Protein AF-A0A848P2G2-F1 (afdb_monomer_lite)

Sequence (267 aa):
MPISVRASDPEILAALDARQYQRLDAKLNGLQKDYESGRLDEISLRNAFAPFYHLTPQQIATMQDWVKSSPNSYAAHLGWGIFLRRAALDAQGGQRIAELSSEKLESRTRLLEAAKPELQRARALTAKPMLAIFHLMGVSLFQGDQVASRTLANEANKIDPKNRLVRDRYMVTLTPRWGGSYPAMRSFIAASRAEGLDTEGIRHLEAIMYDDMGHSAMEAGDRAEAYKYFRMALDLDARIGGSFREDYLMTSNAYICGQDRDAKYCR

Foldseek 3Di:
DDQDQPDAPVVLLVCLLVLVLVVNLCVLVVQLVCCVVVVDPPVRNVNNLSVLLDDDPSSLVSLVVSCVVCVLRLSSLLSQLNNLLSVLVVLCVPPDPVPDDPVSVVSSVVSLVVSQVSLVSSCVNHLQSPSSLLSPLSSCLVVLNLVSLVVSLVVNCVSPLQDLSSLLSSLVCQQVVSVHDLVRLVVSLVVSVVSPHDPLSSLLSQLLSLLSQLVVCVVVVNNVRNLVSLVSSQVSCVVNDDSSCVRRNVSSQCSCCVPPVPVVRHD

pLDDT: mean 92.77, std 9.35, range [44.72, 98.81]

Structure (mmCIF, N/CA/C/O backbone):
data_AF-A0A848P2G2-F1
#
_entry.id   AF-A0A848P2G2-F1
#
loop_
_atom_site.group_PDB
_atom_site.id
_atom_site.type_symbol
_atom_site.label_atom_id
_atom_site.label_alt_id
_atom_site.label_comp_id
_atom_site.label_asym_id
_atom_site.label_entity_id
_atom_site.label_seq_id
_atom_site.pdbx_PDB_ins_code
_atom_site.Cartn_x
_atom_site.Cartn_y
_atom_site.Cartn_z
_atom_site.occupancy
_atom_site.B_iso_or_equiv
_atom_site.auth_seq_id
_atom_site.auth_comp_id
_atom_site.auth_asym_id
_atom_site.auth_atom_id
_atom_site.pdbx_PDB_model_num
ATOM 1 N N . MET A 1 1 ? 4.440 5.991 -5.466 1.00 45.69 1 MET A N 1
ATOM 2 C CA . MET A 1 1 ? 3.426 5.206 -6.196 1.00 45.69 1 MET A CA 1
ATOM 3 C C . MET A 1 1 ? 2.054 5.746 -5.867 1.00 45.69 1 MET A C 1
ATOM 5 O O . MET A 1 1 ? 1.686 5.730 -4.688 1.00 45.69 1 MET A O 1
ATOM 9 N N . PRO A 1 2 ? 1.345 6.284 -6.862 1.00 44.72 2 PRO A N 1
ATOM 10 C CA . PRO A 1 2 ? -0.099 6.434 -6.788 1.00 44.72 2 PRO A CA 1
ATOM 11 C C . PRO A 1 2 ? -0.705 5.048 -6.546 1.00 44.72 2 PRO A C 1
ATOM 13 O O . PRO A 1 2 ? -0.217 4.063 -7.077 1.00 44.72 2 PRO A O 1
ATOM 16 N N . ILE A 1 3 ? -1.691 4.967 -5.667 1.00 56.25 3 ILE A N 1
ATOM 17 C CA . ILE A 1 3 ? -2.615 3.832 -5.635 1.00 56.25 3 ILE A CA 1
ATOM 18 C C . ILE A 1 3 ? -3.868 4.412 -6.263 1.00 56.25 3 ILE A C 1
ATOM 20 O O . ILE A 1 3 ? -4.263 5.520 -5.880 1.00 56.25 3 ILE A O 1
ATOM 24 N N . SER A 1 4 ? -4.430 3.726 -7.249 1.00 52.53 4 SER A N 1
ATOM 25 C CA . SER A 1 4 ? -5.609 4.230 -7.939 1.00 52.53 4 SER A CA 1
ATOM 26 C C . SER A 1 4 ? -6.759 4.342 -6.940 1.00 52.53 4 SER A C 1
ATOM 28 O O . SER A 1 4 ? -7.131 3.365 -6.283 1.00 52.53 4 SER A O 1
ATOM 30 N N . VAL A 1 5 ? -7.292 5.554 -6.769 1.00 51.38 5 VAL A N 1
ATOM 31 C CA . VAL A 1 5 ? -8.452 5.795 -5.907 1.00 51.38 5 VAL A CA 1
ATOM 32 C C . VAL A 1 5 ? -9.670 5.278 -6.668 1.00 51.38 5 VAL A C 1
ATOM 34 O O . VAL A 1 5 ? -10.134 5.906 -7.616 1.00 51.38 5 VAL A O 1
ATOM 37 N N . ARG A 1 6 ? -10.149 4.087 -6.303 1.00 60.25 6 ARG A N 1
ATOM 38 C CA . ARG A 1 6 ? -11.383 3.513 -6.859 1.00 60.25 6 ARG A CA 1
ATOM 39 C C . ARG A 1 6 ? -12.618 4.171 -6.254 1.00 60.25 6 ARG A C 1
ATOM 41 O O . ARG A 1 6 ? -12.495 4.909 -5.279 1.00 60.25 6 ARG A O 1
ATOM 48 N N . ALA A 1 7 ? -13.785 3.863 -6.837 1.00 52.09 7 ALA A N 1
ATOM 49 C CA . ALA A 1 7 ? -15.100 4.242 -6.327 1.00 52.09 7 ALA A CA 1
ATOM 50 C C . ALA A 1 7 ? -15.136 4.041 -4.809 1.00 52.09 7 ALA A C 1
ATOM 52 O O . ALA A 1 7 ? -15.154 2.914 -4.310 1.00 52.09 7 ALA A O 1
ATOM 53 N N . SER A 1 8 ? -15.041 5.157 -4.093 1.00 63.59 8 SER A N 1
ATOM 54 C CA . SER A 1 8 ? -15.134 5.185 -2.651 1.00 63.59 8 SER A CA 1
ATOM 55 C C . SER A 1 8 ? -16.549 4.787 -2.284 1.00 63.59 8 SER A C 1
ATOM 57 O O . SER A 1 8 ? -17.506 5.226 -2.920 1.00 63.59 8 SER A O 1
ATOM 59 N N . ASP A 1 9 ? -16.690 3.964 -1.252 1.00 79.38 9 ASP A N 1
ATOM 60 C CA . ASP A 1 9 ? -17.980 3.813 -0.603 1.00 79.38 9 ASP A CA 1
ATOM 61 C C . ASP A 1 9 ? -18.344 5.185 -0.004 1.00 79.38 9 ASP A C 1
ATOM 63 O O . ASP A 1 9 ? -17.685 5.625 0.952 1.00 79.38 9 ASP A O 1
ATOM 67 N N . PRO A 1 10 ? -19.327 5.910 -0.578 1.00 82.44 10 PRO A N 1
ATOM 68 C CA . PRO A 1 10 ? -19.605 7.284 -0.176 1.00 82.44 10 PRO A CA 1
ATOM 69 C C . PRO A 1 10 ? -20.083 7.352 1.277 1.00 82.44 10 PRO A C 1
ATOM 71 O O . PRO A 1 10 ? -19.965 8.397 1.916 1.00 82.44 10 PRO A O 1
ATOM 74 N N . GLU A 1 11 ? -20.559 6.235 1.839 1.00 89.94 11 GLU A N 1
ATOM 75 C CA . GLU A 1 11 ? -21.001 6.175 3.225 1.00 89.94 11 GLU A CA 1
ATOM 76 C C . GLU A 1 11 ? -19.850 6.337 4.222 1.00 89.94 11 GLU A C 1
ATOM 78 O O . GLU A 1 11 ? -20.100 6.737 5.355 1.00 89.94 11 GLU A O 1
ATOM 83 N N . ILE A 1 12 ? -18.602 6.034 3.842 1.00 94.69 12 ILE A N 1
ATOM 84 C CA . ILE A 1 12 ? -17.448 6.143 4.748 1.00 94.69 12 ILE A CA 1
ATOM 85 C C . ILE A 1 12 ? -17.181 7.608 5.086 1.00 94.69 12 ILE A C 1
ATOM 87 O O . ILE A 1 12 ? -17.145 7.974 6.262 1.00 94.69 12 ILE A O 1
ATOM 91 N N . LEU A 1 13 ? -17.039 8.457 4.063 1.00 94.25 13 LEU A N 1
ATOM 92 C CA . LEU A 1 13 ? -16.834 9.889 4.277 1.00 94.25 13 LEU A CA 1
ATOM 93 C C . LEU A 1 13 ? -18.106 10.560 4.792 1.00 94.25 13 LEU A C 1
ATOM 95 O O . LEU A 1 13 ? -18.006 11.390 5.684 1.00 94.25 13 LEU A O 1
ATOM 99 N N . ALA A 1 14 ? -19.295 10.140 4.344 1.00 94.94 14 ALA A N 1
ATOM 100 C CA . ALA A 1 14 ? -20.544 10.664 4.893 1.00 94.94 14 ALA A CA 1
ATOM 101 C C . ALA A 1 14 ? -20.694 10.367 6.398 1.00 94.94 14 ALA A C 1
ATOM 103 O O . ALA A 1 14 ? -21.128 11.233 7.156 1.00 94.94 14 ALA A O 1
ATOM 104 N N . ALA A 1 15 ? -20.311 9.170 6.860 1.00 96.75 15 ALA A N 1
ATOM 105 C CA . ALA A 1 15 ? -20.317 8.831 8.282 1.00 96.75 15 ALA A CA 1
ATOM 106 C C . ALA A 1 15 ? -19.259 9.618 9.067 1.00 96.75 15 ALA A C 1
ATOM 108 O O . ALA A 1 15 ? -19.537 10.027 10.197 1.00 96.75 15 ALA A O 1
ATOM 109 N N . LEU A 1 16 ? -18.079 9.855 8.477 1.00 97.00 16 LEU A N 1
ATOM 110 C CA . LEU A 1 16 ? -17.062 10.727 9.062 1.00 97.00 16 LEU A CA 1
ATOM 111 C C . LEU A 1 16 ? -17.605 12.153 9.213 1.00 97.00 16 LEU A C 1
ATOM 113 O O . LEU A 1 16 ? -17.639 12.659 10.328 1.00 97.00 16 LEU A O 1
ATOM 117 N N . ASP A 1 17 ? -18.101 12.757 8.133 1.00 96.69 17 ASP A N 1
ATOM 118 C CA . ASP A 1 17 ? -18.625 14.129 8.098 1.00 96.69 17 ASP A CA 1
ATOM 119 C C . ASP A 1 17 ? -19.787 14.325 9.085 1.00 96.69 17 ASP A C 1
ATOM 121 O O . ASP A 1 17 ? -19.859 15.334 9.788 1.00 96.69 17 ASP A O 1
ATOM 125 N N . ALA A 1 18 ? -20.660 13.321 9.209 1.00 97.50 18 ALA A N 1
ATOM 126 C CA . ALA A 1 18 ? -21.766 13.309 10.163 1.00 97.50 18 ALA A CA 1
ATOM 127 C C . ALA A 1 18 ? -21.355 12.943 11.605 1.00 97.50 18 ALA A C 1
ATOM 129 O O . ALA A 1 18 ? -22.227 12.793 12.463 1.00 97.50 18 ALA A O 1
ATOM 130 N N . ARG A 1 19 ? -20.055 12.766 11.888 1.00 98.00 19 ARG A N 1
ATOM 131 C CA . ARG A 1 19 ? -19.503 12.352 13.193 1.00 98.00 19 ARG A CA 1
ATOM 132 C C . ARG A 1 19 ? -20.110 11.055 13.739 1.00 98.00 19 ARG A C 1
ATOM 134 O O . ARG A 1 19 ? -20.173 10.835 14.947 1.00 98.00 19 ARG A O 1
ATOM 141 N N . GLN A 1 20 ? -20.549 10.164 12.853 1.00 98.00 20 GLN A N 1
ATOM 142 C CA . GLN A 1 20 ? -21.134 8.868 13.200 1.00 98.00 20 GLN A CA 1
ATOM 143 C C . GLN A 1 20 ? -20.031 7.837 13.486 1.00 98.00 20 GLN A C 1
ATOM 145 O O . GLN A 1 20 ? -19.991 6.767 12.878 1.00 98.00 20 GLN A O 1
ATOM 150 N N . TYR A 1 21 ? -19.123 8.153 14.416 1.00 98.00 21 TYR A N 1
ATOM 151 C CA . TYR A 1 21 ? -17.902 7.379 14.674 1.00 98.00 21 TYR A CA 1
ATOM 152 C C . TYR A 1 21 ? -18.179 5.922 15.026 1.00 98.00 21 TYR A C 1
ATOM 154 O O . TYR A 1 21 ? -17.510 5.039 14.510 1.00 98.00 21 TYR A O 1
ATOM 162 N N . GLN A 1 22 ? -19.224 5.648 15.810 1.00 97.38 22 GLN A N 1
ATOM 163 C CA . GLN A 1 22 ? -19.607 4.275 16.144 1.00 97.38 22 GLN A CA 1
ATOM 164 C C . GLN A 1 22 ? -20.027 3.468 14.905 1.00 97.38 22 GLN A C 1
ATOM 166 O O . GLN A 1 22 ? -19.665 2.300 14.776 1.00 97.38 22 GLN A O 1
ATOM 171 N N . ARG A 1 23 ? -20.773 4.082 13.975 1.00 97.00 23 ARG A N 1
ATOM 172 C CA . ARG A 1 23 ? -21.188 3.436 12.719 1.00 97.00 23 ARG A CA 1
ATOM 173 C C . ARG A 1 23 ? -19.987 3.215 11.802 1.00 97.00 23 ARG A C 1
ATOM 175 O O . ARG A 1 23 ? -19.857 2.139 11.222 1.00 97.00 23 ARG A O 1
ATOM 182 N N . LEU A 1 24 ? -19.120 4.219 11.691 1.00 97.56 24 LEU A N 1
ATOM 183 C CA . LEU A 1 24 ? -17.894 4.154 10.900 1.00 97.56 24 LEU A CA 1
ATOM 184 C C . LEU A 1 24 ? -16.942 3.066 11.427 1.00 97.56 24 LEU A C 1
ATOM 186 O O . LEU A 1 24 ? -16.489 2.222 10.653 1.00 97.56 24 LEU A O 1
ATOM 190 N N . ASP A 1 25 ? -16.726 3.026 12.745 1.00 97.38 25 ASP A N 1
ATOM 191 C CA . ASP A 1 25 ? -15.952 1.993 13.438 1.00 97.38 25 ASP A CA 1
ATOM 192 C C . ASP A 1 25 ? -16.540 0.606 13.197 1.00 97.38 25 ASP A C 1
ATOM 194 O O . ASP A 1 25 ? -15.807 -0.313 12.834 1.00 97.38 25 ASP A O 1
ATOM 198 N N . ALA A 1 26 ? -17.851 0.433 13.386 1.00 97.38 26 ALA A N 1
ATOM 199 C CA . ALA A 1 26 ? -18.503 -0.859 13.199 1.00 97.38 26 ALA A CA 1
ATOM 200 C C . ALA A 1 26 ? -18.319 -1.381 11.767 1.00 97.38 26 ALA A C 1
ATOM 202 O O . ALA A 1 26 ? -17.988 -2.553 11.582 1.00 97.38 26 ALA A O 1
ATOM 203 N N . LYS A 1 27 ? -18.468 -0.506 10.766 1.00 97.44 27 LYS A N 1
ATOM 204 C CA . LYS A 1 27 ? -18.297 -0.853 9.352 1.00 97.44 27 LYS A CA 1
ATOM 205 C C . LYS A 1 27 ? -16.859 -1.270 9.040 1.00 97.44 27 LYS A C 1
ATOM 207 O O . LYS A 1 27 ? -16.631 -2.382 8.573 1.00 97.44 27 LYS A O 1
ATOM 212 N N . LEU A 1 28 ? -15.883 -0.411 9.328 1.00 98.25 28 LEU A N 1
ATOM 213 C CA . LEU A 1 28 ? -14.488 -0.650 8.944 1.00 98.25 28 LEU A CA 1
ATOM 214 C C . LEU A 1 28 ? -13.829 -1.774 9.755 1.00 98.25 28 LEU A C 1
ATOM 216 O O . LEU A 1 28 ? -13.111 -2.598 9.190 1.00 98.25 28 LEU A O 1
ATOM 220 N N . ASN A 1 29 ? -14.109 -1.869 11.058 1.00 98.06 29 ASN A N 1
ATOM 221 C CA . ASN A 1 29 ? -13.628 -2.994 11.864 1.00 98.06 29 ASN A CA 1
ATOM 222 C C . ASN A 1 29 ? -14.347 -4.305 11.496 1.00 98.06 29 ASN A C 1
ATOM 224 O O . ASN A 1 29 ? -13.764 -5.378 11.635 1.00 98.06 29 ASN A O 1
ATOM 228 N N . GLY A 1 30 ? -15.590 -4.237 11.006 1.00 97.75 30 GLY A N 1
ATOM 229 C CA . GLY A 1 30 ? -16.291 -5.375 10.409 1.00 97.75 30 GLY A CA 1
ATOM 230 C C . GLY A 1 30 ? -15.557 -5.916 9.181 1.00 97.75 30 GLY A C 1
ATOM 231 O O . GLY A 1 30 ? -15.241 -7.101 9.141 1.00 97.75 30 GLY A O 1
ATOM 232 N N . LEU A 1 31 ? -15.175 -5.035 8.250 1.00 97.88 31 LEU A N 1
ATOM 233 C CA . LEU A 1 31 ? -14.390 -5.408 7.066 1.00 97.88 31 LEU A CA 1
ATOM 234 C C . LEU A 1 31 ? -13.024 -6.007 7.433 1.00 97.88 31 LEU A C 1
ATOM 236 O O . LEU A 1 31 ? -12.609 -6.996 6.832 1.00 97.88 31 LEU A O 1
ATOM 240 N N . GLN A 1 32 ? -12.345 -5.463 8.450 1.00 98.12 32 GLN A N 1
ATOM 241 C CA . GLN A 1 32 ? -11.103 -6.053 8.963 1.00 98.12 32 GLN A CA 1
ATOM 242 C C . GLN A 1 32 ? -11.330 -7.483 9.480 1.00 98.12 32 GLN A C 1
ATOM 244 O O . GLN A 1 32 ? -10.557 -8.379 9.154 1.00 98.12 32 GLN A O 1
ATOM 249 N N . LYS A 1 33 ? -12.407 -7.728 10.237 1.00 98.19 33 LYS A N 1
ATOM 250 C CA . LYS A 1 33 ? -12.761 -9.077 10.717 1.00 98.19 33 LYS A CA 1
ATOM 251 C C . LYS A 1 33 ? -13.134 -10.024 9.575 1.00 98.19 33 LYS A C 1
ATOM 253 O O . LYS A 1 33 ? -12.786 -11.205 9.611 1.00 98.19 33 LYS A O 1
ATOM 258 N N . ASP A 1 34 ? -13.829 -9.526 8.554 1.00 98.19 34 ASP A N 1
ATOM 259 C CA . ASP A 1 34 ? -14.135 -10.302 7.353 1.00 98.19 34 ASP A CA 1
ATOM 260 C C . ASP A 1 34 ? -12.849 -10.726 6.642 1.00 98.19 34 ASP A C 1
ATOM 262 O O . ASP A 1 34 ? -12.696 -11.910 6.338 1.00 98.19 34 ASP A O 1
ATOM 266 N N . TYR A 1 35 ? -11.886 -9.815 6.490 1.00 97.38 35 TYR A N 1
ATOM 267 C CA . TYR A 1 35 ? -10.557 -10.132 5.968 1.00 97.38 35 TYR A CA 1
ATOM 268 C C . TYR A 1 35 ? -9.823 -11.165 6.834 1.00 97.38 35 TYR A C 1
ATOM 270 O O . TYR A 1 35 ? -9.337 -12.175 6.324 1.00 97.38 35 TYR A O 1
ATOM 278 N N . GLU A 1 36 ? -9.803 -10.984 8.158 1.00 97.06 36 GLU A N 1
ATOM 279 C CA . GLU A 1 36 ? -9.164 -11.931 9.079 1.00 97.06 36 GLU A CA 1
ATOM 280 C C . GLU A 1 36 ? -9.706 -13.357 8.928 1.00 97.06 36 GLU A C 1
ATOM 282 O O . GLU A 1 36 ? -8.934 -14.324 8.956 1.00 97.06 36 GLU A O 1
ATOM 287 N N . SER A 1 37 ? -11.020 -13.472 8.718 1.00 97.12 37 SER A N 1
ATOM 288 C CA . SER A 1 37 ? -11.735 -14.736 8.515 1.00 97.12 37 SER A CA 1
ATOM 289 C C . SER A 1 37 ? -11.697 -15.280 7.080 1.00 97.12 37 SER A C 1
ATOM 291 O O . SER A 1 37 ? -12.202 -16.374 6.841 1.00 97.12 37 SER A O 1
ATOM 293 N N . GLY A 1 38 ? -11.116 -14.542 6.128 1.00 95.94 38 GLY A N 1
ATOM 294 C CA . GLY A 1 38 ? -11.048 -14.923 4.714 1.00 95.94 38 GLY A CA 1
ATOM 295 C C . GLY A 1 38 ? -12.330 -14.675 3.908 1.00 95.94 38 GLY A C 1
ATOM 296 O O . GLY A 1 38 ? -12.443 -15.178 2.794 1.00 95.94 38 GLY A O 1
ATOM 297 N N . ARG A 1 39 ? -13.296 -13.913 4.443 1.00 97.44 39 ARG A N 1
ATOM 298 C CA . ARG A 1 39 ? -14.516 -13.487 3.725 1.00 97.44 39 ARG A CA 1
ATOM 299 C C . ARG A 1 39 ? -14.301 -12.275 2.817 1.00 97.44 39 ARG A C 1
ATOM 301 O O . ARG A 1 39 ? -15.120 -12.034 1.937 1.00 97.44 39 ARG A O 1
ATOM 308 N N . LEU A 1 40 ? -13.228 -11.519 3.040 1.00 95.88 40 LEU A N 1
ATOM 309 C CA . LEU A 1 40 ? -12.844 -10.347 2.255 1.00 95.88 40 LEU A CA 1
ATOM 310 C C . LEU A 1 40 ? -11.384 -10.497 1.822 1.00 95.88 40 LEU A C 1
ATOM 312 O O . LEU A 1 40 ? -10.554 -10.944 2.611 1.00 95.88 40 LEU A O 1
ATOM 316 N N . ASP A 1 41 ? -11.058 -10.123 0.590 1.00 93.56 41 ASP A N 1
ATOM 317 C CA . ASP A 1 41 ? -9.675 -10.108 0.115 1.00 93.56 41 ASP A CA 1
ATOM 318 C C . ASP A 1 41 ? -8.939 -8.810 0.512 1.00 93.56 41 ASP A C 1
ATOM 320 O O . ASP A 1 41 ? -9.543 -7.789 0.857 1.00 93.56 41 ASP A O 1
ATOM 324 N N . GLU A 1 42 ? -7.606 -8.843 0.459 1.00 92.56 42 GLU A N 1
ATOM 325 C CA . GLU A 1 42 ? -6.748 -7.719 0.861 1.00 92.56 42 GLU A CA 1
ATOM 326 C C . GLU A 1 42 ? -6.921 -6.462 -0.010 1.00 92.56 42 GLU A C 1
ATOM 328 O O . GLU A 1 42 ? -6.732 -5.347 0.484 1.00 92.56 42 GLU A O 1
ATOM 333 N N . ILE A 1 43 ? -7.308 -6.609 -1.284 1.00 90.94 43 ILE A N 1
ATOM 334 C CA . ILE A 1 43 ? -7.519 -5.481 -2.199 1.00 90.94 43 ILE A CA 1
ATOM 335 C C . ILE A 1 43 ? -8.844 -4.797 -1.878 1.00 90.94 43 ILE A C 1
ATOM 337 O O . ILE A 1 43 ? -8.888 -3.568 -1.788 1.00 90.94 43 ILE A O 1
ATOM 341 N N . SER A 1 44 ? -9.906 -5.567 -1.645 1.00 92.75 44 SER A N 1
ATOM 342 C CA . SER A 1 44 ? -11.198 -5.043 -1.197 1.00 92.75 44 SER A CA 1
ATOM 343 C C . SER A 1 44 ? -11.076 -4.327 0.150 1.00 92.75 44 SER A C 1
ATOM 345 O O . SER A 1 44 ? -11.560 -3.200 0.286 1.00 92.75 44 SER A O 1
ATOM 347 N N . LEU A 1 45 ? -10.347 -4.907 1.112 1.00 95.50 45 LEU A N 1
ATOM 348 C CA . LEU A 1 45 ? -10.068 -4.254 2.393 1.00 95.50 45 LEU A CA 1
ATOM 349 C C . LEU A 1 45 ? -9.289 -2.941 2.204 1.00 95.50 45 LEU A C 1
ATOM 351 O O . LEU A 1 45 ? -9.688 -1.904 2.731 1.00 95.50 45 LEU A O 1
ATOM 355 N N . ARG A 1 46 ? -8.203 -2.951 1.421 1.00 94.25 46 ARG A N 1
ATOM 356 C CA . ARG A 1 46 ? -7.421 -1.742 1.103 1.00 94.25 46 ARG A CA 1
ATOM 357 C C . ARG A 1 46 ? -8.294 -0.654 0.480 1.00 94.25 46 ARG A C 1
ATOM 359 O O . ARG A 1 46 ? -8.189 0.510 0.862 1.00 94.25 46 ARG A O 1
ATOM 366 N N . ASN A 1 47 ? -9.150 -1.023 -0.471 1.00 91.81 47 ASN A N 1
ATOM 367 C CA . ASN A 1 47 ? -10.011 -0.079 -1.180 1.00 91.81 47 ASN A CA 1
ATOM 368 C C . ASN A 1 47 ? -11.057 0.554 -0.251 1.00 91.81 47 ASN A C 1
ATOM 370 O O . ASN A 1 47 ? -11.365 1.731 -0.419 1.00 91.81 47 ASN A O 1
ATOM 374 N N . ALA A 1 48 ? -11.532 -0.161 0.773 1.00 94.81 48 ALA A N 1
ATOM 375 C CA . ALA A 1 48 ? -12.416 0.420 1.784 1.00 94.81 48 ALA A CA 1
ATOM 376 C C . ALA A 1 48 ? -11.752 1.571 2.566 1.00 94.81 48 ALA A C 1
ATOM 378 O O . ALA A 1 48 ? -12.429 2.505 2.979 1.00 94.81 48 ALA A O 1
ATOM 379 N N . PHE A 1 49 ? -10.425 1.561 2.721 1.00 96.00 49 PHE A N 1
ATOM 380 C CA . PHE A 1 49 ? -9.677 2.646 3.369 1.00 96.00 49 PHE A CA 1
ATOM 381 C C . PHE A 1 49 ? -9.151 3.715 2.394 1.00 96.00 49 PHE A C 1
ATOM 383 O O . PHE A 1 49 ? -8.590 4.722 2.835 1.00 96.00 49 PHE A O 1
ATOM 390 N N . ALA A 1 50 ? -9.361 3.554 1.082 1.00 92.12 50 ALA A N 1
ATOM 391 C CA . ALA A 1 50 ? -8.956 4.532 0.071 1.00 92.12 50 ALA A CA 1
ATOM 392 C C . ALA A 1 50 ? -9.497 5.960 0.299 1.00 92.12 50 ALA A C 1
ATOM 394 O O . ALA A 1 50 ? -8.751 6.900 0.013 1.00 92.12 50 ALA A O 1
ATOM 395 N N . PRO A 1 51 ? -10.712 6.184 0.852 1.00 93.88 51 PRO A N 1
ATOM 396 C CA . PRO A 1 51 ? -11.196 7.541 1.102 1.00 93.88 51 PRO A CA 1
ATOM 397 C C . PRO A 1 51 ? -10.287 8.366 2.025 1.00 93.88 51 PRO A C 1
ATOM 399 O O . PRO A 1 51 ? -10.228 9.582 1.894 1.00 93.88 51 PRO A O 1
ATOM 402 N N . PHE A 1 52 ? -9.518 7.726 2.912 1.00 95.75 52 PHE A N 1
ATOM 403 C CA . PHE A 1 52 ? -8.608 8.423 3.829 1.00 95.75 52 PHE A CA 1
ATOM 404 C C . PHE A 1 52 ? -7.297 8.879 3.182 1.00 95.75 52 PHE A C 1
ATOM 406 O O . PHE A 1 52 ? -6.466 9.498 3.838 1.00 95.75 52 PHE A O 1
ATOM 413 N N . TYR A 1 53 ? -7.078 8.586 1.900 1.00 92.88 53 TYR A N 1
ATOM 414 C CA . TYR A 1 53 ? -5.875 9.032 1.199 1.00 92.88 53 TYR A CA 1
ATOM 415 C C . TYR A 1 53 ? -5.916 10.541 0.964 1.00 92.88 53 TYR A C 1
ATOM 417 O O . TYR A 1 53 ? -4.879 11.197 0.983 1.00 92.88 53 TYR A O 1
ATOM 425 N N . HIS A 1 54 ? -7.115 11.088 0.779 1.00 91.06 54 HIS A N 1
ATOM 426 C CA . HIS A 1 54 ? -7.330 12.496 0.501 1.00 91.06 54 HIS A CA 1
ATOM 427 C C . HIS A 1 54 ? -8.512 12.985 1.331 1.00 91.06 54 HIS A C 1
ATOM 429 O O . HIS A 1 54 ? -9.647 12.589 1.096 1.00 91.06 54 HIS A O 1
ATOM 435 N N . LEU A 1 55 ? -8.228 13.848 2.305 1.00 93.88 55 LEU A N 1
ATOM 436 C CA . LEU A 1 55 ? -9.232 14.451 3.173 1.00 93.88 55 LEU A CA 1
ATOM 437 C C . LEU A 1 55 ? -9.259 15.962 2.959 1.00 93.88 55 LEU A C 1
ATOM 439 O O . LEU A 1 55 ? -8.217 16.599 2.799 1.00 93.88 55 LEU A O 1
ATOM 443 N N . THR A 1 56 ? -10.454 16.543 2.995 1.00 95.31 56 THR A N 1
ATOM 444 C CA . THR A 1 56 ? -10.624 18.000 3.071 1.00 95.31 56 THR A CA 1
ATOM 445 C C . THR A 1 56 ? -10.190 18.529 4.448 1.00 95.31 56 THR A C 1
ATOM 447 O O . THR A 1 56 ? -10.166 17.765 5.416 1.00 95.31 56 THR A O 1
ATOM 450 N N . PRO A 1 57 ? -9.907 19.839 4.606 1.00 95.88 57 PRO A N 1
ATOM 451 C CA . PRO A 1 57 ? -9.584 20.418 5.915 1.00 95.88 57 PRO A CA 1
ATOM 452 C C . PRO A 1 57 ? -10.621 20.108 7.007 1.00 95.88 57 PRO A C 1
ATOM 454 O O . PRO A 1 57 ? -10.258 19.796 8.141 1.00 95.88 57 PRO A O 1
ATOM 457 N N . GLN A 1 58 ? -11.910 20.114 6.653 1.00 96.19 58 GLN A N 1
ATOM 458 C CA . GLN A 1 58 ? -12.996 19.767 7.572 1.00 96.19 58 GLN A CA 1
ATOM 459 C C . GLN A 1 58 ? -12.958 18.286 7.987 1.00 96.19 58 GLN A C 1
ATOM 461 O O . GLN A 1 58 ? -13.145 17.951 9.161 1.00 96.19 58 GLN A O 1
ATOM 466 N N . GLN A 1 59 ? -12.680 17.393 7.037 1.00 97.62 59 GLN A N 1
ATOM 467 C CA . GLN A 1 59 ? -12.544 15.962 7.307 1.00 97.62 59 GLN A CA 1
ATOM 468 C C . GLN A 1 59 ? -11.311 15.653 8.152 1.00 97.62 59 GLN A C 1
ATOM 470 O O . GLN A 1 59 ? -11.386 14.778 9.003 1.00 97.62 59 GLN A O 1
ATOM 475 N N . ILE A 1 60 ? -10.209 16.391 7.992 1.00 97.94 60 ILE A N 1
ATOM 476 C CA . ILE A 1 60 ? -9.020 16.252 8.847 1.00 97.94 60 ILE A CA 1
ATOM 477 C C . ILE A 1 60 ? -9.377 16.535 10.310 1.00 97.94 60 ILE A C 1
ATOM 479 O O . ILE A 1 60 ? -9.052 15.729 11.181 1.00 97.94 60 ILE A O 1
ATOM 483 N N . ALA A 1 61 ? -10.082 17.637 10.584 1.00 97.75 61 ALA A N 1
ATOM 484 C CA . ALA A 1 61 ? -10.509 17.966 11.945 1.00 97.75 61 ALA A CA 1
ATOM 485 C C . ALA A 1 61 ? -11.417 16.868 12.528 1.00 97.75 61 ALA A C 1
ATOM 487 O O . ALA A 1 61 ? -11.239 16.422 13.660 1.00 97.75 61 ALA A O 1
ATOM 488 N N . THR A 1 62 ? -12.346 16.369 11.715 1.00 97.94 62 THR A N 1
ATOM 489 C CA . THR A 1 62 ? -13.294 15.325 12.122 1.00 97.94 62 THR A CA 1
ATOM 490 C C . THR A 1 62 ? -12.614 13.962 12.325 1.00 97.94 62 THR A C 1
ATOM 492 O O . THR A 1 62 ? -12.945 13.225 13.250 1.00 97.94 62 THR A O 1
ATOM 495 N N . MET A 1 63 ? -11.591 13.653 11.529 1.00 97.94 63 MET A N 1
ATOM 496 C CA . MET A 1 63 ? -10.742 12.471 11.678 1.00 97.94 63 MET A CA 1
ATOM 497 C C . MET A 1 63 ? -9.950 12.504 12.990 1.00 97.94 63 MET A C 1
ATOM 499 O O . MET A 1 63 ? -9.862 11.500 13.693 1.00 97.94 63 MET A O 1
ATOM 503 N N . GLN A 1 64 ? -9.406 13.667 13.356 1.00 98.12 64 GLN A N 1
ATOM 504 C CA . GLN A 1 64 ? -8.719 13.849 14.636 1.00 98.12 64 GLN A CA 1
ATOM 505 C C . GLN A 1 64 ? -9.675 13.687 15.825 1.00 98.12 64 GLN A C 1
ATOM 507 O O . GLN A 1 64 ? -9.301 13.083 16.830 1.00 98.12 64 GLN A O 1
ATOM 512 N N . ASP A 1 65 ? -10.907 14.190 15.711 1.00 98.12 65 ASP A N 1
ATOM 513 C CA . ASP A 1 65 ? -11.957 13.988 16.715 1.00 98.12 65 ASP A CA 1
ATOM 514 C C . ASP A 1 65 ? -12.338 12.498 16.846 1.00 98.12 65 ASP A C 1
ATOM 516 O O . ASP A 1 65 ? -12.506 11.996 17.962 1.00 98.12 65 ASP A O 1
ATOM 520 N N . TRP A 1 66 ? -12.413 11.759 15.732 1.00 98.50 66 TRP A N 1
ATOM 521 C CA . TRP A 1 66 ? -12.658 10.312 15.742 1.00 98.50 66 TRP A CA 1
ATOM 522 C C . TRP A 1 66 ? -11.538 9.542 16.454 1.00 98.50 66 TRP A C 1
ATOM 524 O O . TRP A 1 66 ? -11.816 8.779 17.374 1.00 98.50 66 TRP A O 1
ATOM 534 N N . VAL A 1 67 ? -10.265 9.792 16.123 1.00 98.31 67 VAL A N 1
ATOM 535 C CA . VAL A 1 67 ? -9.126 9.133 16.798 1.00 98.31 67 VAL A CA 1
ATOM 536 C C . VAL A 1 67 ? -9.117 9.416 18.304 1.00 98.31 67 VAL A C 1
ATOM 538 O O . VAL A 1 67 ? -8.867 8.512 19.099 1.00 98.31 67 VAL A O 1
ATOM 541 N N . LYS A 1 68 ? -9.426 10.652 18.720 1.00 97.94 68 LYS A N 1
ATOM 542 C CA . LYS A 1 68 ? -9.501 11.024 20.145 1.00 97.94 68 LYS A CA 1
ATOM 543 C C . LYS A 1 68 ? -10.642 10.323 20.882 1.00 97.94 68 LYS A C 1
ATOM 545 O O . LYS A 1 68 ? -10.472 9.950 22.039 1.00 97.94 68 LYS A O 1
ATOM 550 N N . SER A 1 69 ? -11.801 10.184 20.240 1.00 97.44 69 SER A N 1
ATOM 551 C CA . SER A 1 69 ? -12.993 9.568 20.843 1.00 97.44 69 SER A CA 1
ATOM 552 C C . SER A 1 69 ? -12.978 8.036 20.804 1.00 97.44 69 SER A C 1
ATOM 554 O O . SER A 1 69 ? -13.635 7.410 21.635 1.00 97.44 69 SER A O 1
ATOM 556 N N . SER A 1 70 ? -12.180 7.438 19.915 1.00 97.12 70 SER A N 1
ATOM 557 C CA . SER A 1 70 ? -12.058 5.989 19.731 1.00 97.12 70 SER A CA 1
ATOM 558 C C . SER A 1 70 ? -10.595 5.503 19.853 1.00 97.12 70 SER A C 1
ATOM 560 O O . SER A 1 70 ? -10.072 4.905 18.910 1.00 97.12 70 SER A O 1
ATOM 562 N N . PRO A 1 71 ? -9.917 5.674 21.012 1.00 96.56 71 PRO A N 1
ATOM 563 C CA . PRO A 1 71 ? -8.480 5.385 21.175 1.00 96.56 71 PRO A CA 1
ATOM 564 C C . PRO A 1 71 ? -8.094 3.897 21.082 1.00 96.56 71 PRO A C 1
ATOM 566 O O . PRO A 1 71 ? -6.915 3.563 21.106 1.00 96.56 71 PRO A O 1
ATOM 569 N N . ASN A 1 72 ? -9.076 2.996 21.015 1.00 96.81 72 ASN A N 1
ATOM 570 C CA . ASN A 1 72 ? -8.870 1.557 20.828 1.00 96.81 72 ASN A CA 1
ATOM 571 C C . ASN A 1 72 ? -9.430 1.064 19.482 1.00 96.81 72 ASN A C 1
ATOM 573 O O . ASN A 1 72 ? -9.562 -0.141 19.274 1.00 96.81 72 ASN A O 1
ATOM 577 N N . SER A 1 73 ? -9.801 1.973 18.572 1.00 97.94 73 SER A N 1
ATOM 578 C CA . SER A 1 73 ? -10.294 1.593 17.249 1.00 97.94 73 SER A CA 1
ATOM 579 C C . SER A 1 73 ? -9.138 1.368 16.283 1.00 97.94 73 SER A C 1
ATOM 581 O O . SER A 1 73 ? -8.383 2.287 15.956 1.00 97.94 73 SER A O 1
ATOM 583 N N . TYR A 1 74 ? -9.048 0.141 15.766 1.00 98.50 74 TYR A N 1
ATOM 584 C CA . TYR A 1 74 ? -8.157 -0.193 14.658 1.00 98.50 74 TYR A CA 1
ATOM 585 C C . TYR A 1 74 ? -8.397 0.733 13.460 1.00 98.50 74 TYR A C 1
ATOM 587 O O . TYR A 1 74 ? -7.452 1.323 12.936 1.00 98.50 74 TYR A O 1
ATOM 595 N N . ALA A 1 75 ? -9.661 0.891 13.057 1.00 98.38 75 ALA A N 1
ATOM 596 C CA . ALA A 1 75 ? -10.041 1.686 11.898 1.00 98.38 75 ALA A CA 1
ATOM 597 C C . ALA A 1 75 ? -9.660 3.168 12.034 1.00 98.38 75 ALA A C 1
ATOM 599 O O . ALA A 1 75 ? -9.149 3.743 11.071 1.00 98.38 75 ALA A O 1
ATOM 600 N N . ALA A 1 76 ? -9.850 3.767 13.215 1.00 98.56 76 ALA A N 1
ATOM 601 C CA . ALA A 1 76 ? -9.514 5.171 13.449 1.00 98.56 76 ALA A CA 1
ATOM 602 C C . ALA A 1 76 ? -8.002 5.412 13.305 1.00 98.56 76 ALA A C 1
ATOM 604 O O . ALA A 1 76 ? -7.567 6.268 12.531 1.00 98.56 76 ALA A O 1
ATOM 605 N N . HIS A 1 77 ? -7.191 4.601 13.993 1.00 98.81 77 HIS A N 1
ATOM 606 C CA . HIS A 1 77 ? -5.732 4.698 13.934 1.00 98.81 77 HIS A CA 1
ATOM 607 C C . HIS A 1 77 ? -5.180 4.382 12.539 1.00 98.81 77 HIS A C 1
ATOM 609 O O . HIS A 1 77 ? -4.298 5.089 12.043 1.00 98.81 77 HIS A O 1
ATOM 615 N N . LEU A 1 78 ? -5.722 3.360 11.868 1.00 98.81 78 LEU A N 1
ATOM 616 C CA . LEU A 1 78 ? -5.315 3.014 10.510 1.00 98.81 78 LEU A CA 1
ATOM 617 C C . LEU A 1 78 ? -5.635 4.151 9.537 1.00 98.81 78 LEU A C 1
ATOM 619 O O . LEU A 1 78 ? -4.744 4.591 8.813 1.00 98.81 78 LEU A O 1
ATOM 623 N N . GLY A 1 79 ? -6.874 4.650 9.532 1.00 98.31 79 GLY A N 1
ATOM 624 C CA . GLY A 1 79 ? -7.286 5.733 8.640 1.00 98.31 79 GLY A CA 1
ATOM 625 C C . GLY A 1 79 ? -6.430 6.988 8.826 1.00 98.31 79 GLY A C 1
ATOM 626 O O . GLY A 1 79 ? -6.042 7.626 7.847 1.00 98.31 79 GLY A O 1
ATOM 627 N N . TRP A 1 80 ? -6.060 7.315 10.069 1.00 98.69 80 TRP A N 1
ATOM 628 C CA . TRP A 1 80 ? -5.289 8.527 10.347 1.00 98.69 80 TRP A CA 1
ATOM 629 C C . TRP A 1 80 ? -3.831 8.370 9.926 1.00 98.69 80 TRP A C 1
ATOM 631 O O . TRP A 1 80 ? -3.276 9.241 9.253 1.00 98.69 80 TRP A O 1
ATOM 641 N N . GLY A 1 81 ? -3.233 7.212 10.213 1.00 98.62 81 GLY A N 1
ATOM 642 C CA . GLY A 1 81 ? -1.905 6.863 9.719 1.00 98.62 81 GLY A CA 1
ATOM 643 C C . GLY A 1 81 ? -1.823 6.829 8.187 1.00 98.62 81 GLY A C 1
ATOM 644 O O . GLY A 1 81 ? -0.827 7.268 7.608 1.00 98.62 81 GLY A O 1
ATOM 645 N N . ILE A 1 82 ? -2.881 6.363 7.514 1.00 98.06 82 ILE A N 1
ATOM 646 C CA . ILE A 1 82 ? -3.004 6.386 6.050 1.00 98.06 82 ILE A CA 1
ATOM 647 C C . ILE A 1 82 ? -2.961 7.814 5.519 1.00 98.06 82 ILE A C 1
ATOM 649 O O . ILE A 1 82 ? -2.142 8.094 4.636 1.00 98.06 82 ILE A O 1
ATOM 653 N N . PHE A 1 83 ? -3.808 8.693 6.063 1.00 97.88 83 PHE A N 1
ATOM 654 C CA . PHE A 1 83 ? -3.867 10.096 5.667 1.00 97.88 83 PHE A CA 1
ATOM 655 C C . PHE A 1 83 ? -2.507 10.770 5.847 1.00 97.88 83 PHE A C 1
ATOM 657 O O . PHE A 1 83 ? -1.968 11.325 4.894 1.00 97.88 83 PHE A O 1
ATOM 664 N N . LEU A 1 84 ? -1.903 10.663 7.035 1.00 98.00 84 LEU A N 1
ATOM 665 C CA . LEU A 1 84 ? -0.620 11.300 7.342 1.00 98.00 84 LEU A CA 1
ATOM 666 C C . LEU A 1 84 ? 0.495 10.838 6.397 1.00 98.00 84 LEU A C 1
ATOM 668 O O . LEU A 1 84 ? 1.223 11.654 5.828 1.00 98.00 84 LEU A O 1
ATOM 672 N N . ARG A 1 85 ? 0.595 9.524 6.159 1.00 96.19 85 ARG A N 1
ATOM 673 C CA . ARG A 1 85 ? 1.562 8.957 5.211 1.00 96.19 85 ARG A CA 1
ATOM 674 C C . ARG A 1 85 ? 1.311 9.452 3.786 1.00 96.19 85 ARG A C 1
ATOM 676 O O . ARG A 1 85 ? 2.265 9.661 3.037 1.00 96.19 85 ARG A O 1
ATOM 683 N N . ARG A 1 86 ? 0.049 9.596 3.371 1.00 93.31 86 ARG A N 1
ATOM 684 C CA . ARG A 1 86 ? -0.281 10.087 2.029 1.00 93.31 86 ARG A CA 1
ATOM 685 C C . ARG A 1 86 ? 0.003 11.582 1.892 1.00 93.31 86 ARG A C 1
ATOM 687 O O . ARG A 1 86 ? 0.655 11.957 0.925 1.00 93.31 86 ARG A O 1
ATOM 694 N N . ALA A 1 87 ? -0.346 12.389 2.888 1.00 93.19 87 ALA A N 1
ATOM 695 C CA . ALA A 1 87 ? -0.010 13.808 2.942 1.00 93.19 87 ALA A CA 1
ATOM 696 C C . ALA A 1 87 ? 1.511 14.041 2.855 1.00 93.19 87 ALA A C 1
ATOM 698 O O . ALA A 1 87 ? 1.954 14.946 2.151 1.00 93.19 87 ALA A O 1
ATOM 699 N N . ALA A 1 88 ? 2.325 13.184 3.488 1.00 92.19 88 ALA A N 1
ATOM 700 C CA . ALA A 1 88 ? 3.785 13.235 3.363 1.00 92.19 88 ALA A CA 1
ATOM 701 C C . ALA A 1 88 ? 4.271 13.034 1.916 1.00 92.19 88 ALA A C 1
ATOM 703 O O . ALA A 1 88 ? 5.238 13.664 1.488 1.00 92.19 88 ALA A O 1
ATOM 704 N N . LEU A 1 89 ? 3.614 12.150 1.160 1.00 86.12 89 LEU A N 1
ATOM 705 C CA . LEU A 1 89 ? 3.920 11.913 -0.250 1.00 86.12 89 LEU A CA 1
ATOM 706 C C . LEU A 1 89 ? 3.418 13.056 -1.140 1.00 86.12 89 LEU A C 1
ATOM 708 O O . LEU A 1 89 ? 4.128 13.469 -2.053 1.00 86.12 89 LEU A O 1
ATOM 712 N N . ASP A 1 90 ? 2.223 13.579 -0.881 1.00 85.62 90 ASP A N 1
ATOM 713 C CA . ASP A 1 90 ? 1.649 14.668 -1.676 1.00 85.62 90 ASP A CA 1
ATOM 714 C C . ASP A 1 90 ? 2.462 15.964 -1.505 1.00 85.62 90 ASP A C 1
ATOM 716 O O . ASP A 1 90 ? 2.696 16.675 -2.481 1.00 85.62 90 ASP A O 1
ATOM 720 N N . ALA A 1 91 ? 3.020 16.209 -0.312 1.00 79.94 91 ALA A N 1
ATOM 721 C CA . ALA A 1 91 ? 3.959 17.306 -0.062 1.00 79.94 91 ALA A CA 1
ATOM 722 C C . ALA A 1 91 ? 5.234 17.239 -0.933 1.00 79.94 91 ALA A C 1
ATOM 724 O O . ALA A 1 91 ? 5.837 18.274 -1.224 1.00 79.94 91 ALA A O 1
ATOM 725 N N . GLN A 1 92 ? 5.638 16.041 -1.378 1.00 78.06 92 GLN A N 1
ATOM 726 C CA . GLN A 1 92 ? 6.768 15.854 -2.293 1.00 78.06 92 GLN A CA 1
ATOM 727 C C . GLN A 1 92 ? 6.415 16.233 -3.746 1.00 78.06 92 GLN A C 1
ATOM 729 O O . GLN A 1 92 ? 7.312 16.556 -4.520 1.00 78.06 92 GLN A O 1
ATOM 734 N N . GLY A 1 93 ? 5.132 16.223 -4.136 1.00 72.25 93 GLY A N 1
ATOM 735 C CA . GLY A 1 93 ? 4.665 16.759 -5.424 1.00 72.25 93 GLY A CA 1
ATOM 736 C C . GLY A 1 93 ? 5.307 16.138 -6.673 1.00 72.25 93 GLY A C 1
ATOM 737 O O . GLY A 1 93 ? 5.395 16.797 -7.703 1.00 72.25 93 GLY A O 1
ATOM 738 N N . GLY A 1 94 ? 5.810 14.903 -6.578 1.00 71.00 94 GLY A N 1
ATOM 739 C CA . GLY A 1 94 ? 6.522 14.224 -7.669 1.00 71.00 94 GLY A CA 1
ATOM 740 C C . GLY A 1 94 ? 7.992 14.628 -7.848 1.00 71.00 94 GLY A C 1
ATOM 741 O O . GLY A 1 94 ? 8.670 14.038 -8.683 1.00 71.00 94 GLY A O 1
ATOM 742 N N . GLN A 1 95 ? 8.505 15.570 -7.052 1.00 72.88 95 GLN A N 1
ATOM 743 C CA . GLN A 1 95 ? 9.913 15.977 -7.085 1.00 72.88 95 GLN A CA 1
ATOM 744 C C . GLN A 1 95 ? 10.819 14.874 -6.519 1.00 72.88 95 GLN A C 1
ATOM 746 O O . GLN A 1 95 ? 10.410 14.101 -5.640 1.00 72.88 95 GLN A O 1
ATOM 751 N N . ARG A 1 96 ? 12.072 14.799 -6.976 1.00 76.44 96 ARG A N 1
ATOM 752 C CA . ARG A 1 96 ? 13.085 13.939 -6.342 1.00 76.44 96 ARG A CA 1
ATOM 753 C C . ARG A 1 96 ? 13.420 14.490 -4.956 1.00 76.44 96 ARG A C 1
ATOM 755 O O . ARG A 1 96 ? 13.325 15.688 -4.718 1.00 76.44 96 ARG A O 1
ATOM 762 N N . ILE A 1 97 ? 13.865 13.634 -4.033 1.00 77.81 97 ILE A N 1
ATOM 763 C CA . ILE A 1 97 ? 14.235 14.075 -2.671 1.00 77.81 97 ILE A CA 1
ATOM 764 C C . ILE A 1 97 ? 15.307 15.176 -2.716 1.00 77.81 97 ILE A C 1
ATOM 766 O O . ILE A 1 97 ? 15.207 16.146 -1.974 1.00 77.81 97 ILE A O 1
ATOM 770 N N . ALA A 1 98 ? 16.274 15.060 -3.631 1.00 81.44 98 ALA A N 1
ATOM 771 C CA . ALA A 1 98 ? 17.328 16.055 -3.840 1.00 81.44 98 ALA A CA 1
ATOM 772 C C . ALA A 1 98 ? 16.821 17.419 -4.359 1.00 81.44 98 ALA A C 1
ATOM 774 O O . ALA A 1 98 ? 17.569 18.389 -4.345 1.00 81.44 98 ALA A O 1
ATOM 775 N N . GLU A 1 99 ? 15.570 17.499 -4.820 1.00 83.25 99 GLU A N 1
ATOM 776 C CA . GLU A 1 99 ? 14.941 18.705 -5.379 1.00 83.25 99 GLU A CA 1
ATOM 777 C C . GLU A 1 99 ? 13.967 19.373 -4.391 1.00 83.25 99 GLU A C 1
ATOM 779 O O . GLU A 1 99 ? 13.395 20.424 -4.691 1.00 83.25 99 GLU A O 1
ATOM 784 N N . LEU A 1 100 ? 13.729 18.765 -3.223 1.00 84.69 100 LEU A N 1
ATOM 785 C CA . LEU A 1 100 ? 12.828 19.313 -2.213 1.00 84.69 100 LEU A CA 1
ATOM 786 C C . LEU A 1 100 ? 13.510 20.432 -1.421 1.00 84.69 100 LEU A C 1
ATOM 788 O O . LEU A 1 100 ? 14.655 20.301 -0.994 1.00 84.69 100 LEU A O 1
ATOM 792 N N . SER A 1 101 ? 12.772 21.514 -1.160 1.00 87.56 101 SER A N 1
ATOM 793 C CA . SER A 1 101 ? 13.210 22.532 -0.203 1.00 87.56 101 SER A CA 1
ATOM 794 C C . SER A 1 101 ? 13.279 21.954 1.214 1.00 87.56 101 SER A C 1
ATOM 796 O O . SER A 1 101 ? 12.547 21.016 1.548 1.00 87.56 101 SER A O 1
ATOM 798 N N . SER A 1 102 ? 14.105 22.554 2.075 1.00 88.88 102 SER A N 1
ATOM 799 C CA . SER A 1 102 ? 14.219 22.156 3.485 1.00 88.88 102 SER A CA 1
ATOM 800 C C . SER A 1 102 ? 12.861 22.137 4.194 1.00 88.88 102 SER A C 1
ATOM 802 O O . SER A 1 102 ? 12.543 21.174 4.881 1.00 88.88 102 SER A O 1
ATOM 804 N N . GLU A 1 103 ? 12.002 23.129 3.940 1.00 89.19 103 GLU A N 1
ATOM 805 C CA . GLU A 1 103 ? 10.648 23.192 4.508 1.00 89.19 103 GLU A CA 1
ATOM 806 C C . GLU A 1 103 ? 9.770 22.001 4.081 1.00 89.19 103 GLU A C 1
ATOM 808 O O . GLU A 1 103 ? 9.084 21.391 4.906 1.00 89.19 103 GLU A O 1
ATOM 813 N N . LYS A 1 104 ? 9.809 21.619 2.796 1.00 88.25 104 LYS A N 1
ATOM 814 C CA . LYS A 1 104 ? 9.069 20.449 2.300 1.00 88.25 104 LYS A CA 1
ATOM 815 C C . LYS A 1 104 ? 9.609 19.153 2.900 1.00 88.25 104 LYS A C 1
ATOM 817 O O . LYS A 1 104 ? 8.819 18.275 3.250 1.00 88.25 104 LYS A O 1
ATOM 822 N N . LEU A 1 105 ? 10.931 19.039 3.048 1.00 88.88 105 LEU A N 1
ATOM 823 C CA . LEU A 1 105 ? 11.574 17.896 3.699 1.00 88.88 105 LEU A CA 1
ATOM 824 C C . LEU A 1 105 ? 11.160 17.780 5.169 1.00 88.88 105 LEU A C 1
ATOM 826 O O . LEU A 1 105 ? 10.762 16.701 5.604 1.00 88.88 105 LEU A O 1
ATOM 830 N N . GLU A 1 106 ? 11.187 18.877 5.921 1.00 90.50 106 GLU A N 1
ATOM 831 C CA . GLU A 1 106 ? 10.758 18.912 7.322 1.00 90.50 106 GLU A CA 1
ATOM 832 C C . GLU A 1 106 ? 9.270 18.587 7.478 1.00 90.50 106 GLU A C 1
ATOM 834 O O . GLU A 1 106 ? 8.888 17.805 8.350 1.00 90.50 106 GLU A O 1
ATOM 839 N N . SER A 1 107 ? 8.413 19.146 6.619 1.00 91.06 107 SER A N 1
ATOM 840 C CA . SER A 1 107 ? 6.979 18.840 6.597 1.00 91.06 107 SER A CA 1
ATOM 841 C C . SER A 1 107 ? 6.723 17.350 6.350 1.00 91.06 107 SER A C 1
ATOM 843 O O . SER A 1 107 ? 6.022 16.695 7.126 1.00 91.06 107 SER A O 1
ATOM 845 N N . ARG A 1 108 ? 7.375 16.779 5.330 1.00 90.81 108 ARG A N 1
ATOM 846 C CA . ARG A 1 108 ? 7.312 15.348 5.011 1.00 90.81 108 ARG A CA 1
ATOM 847 C C . ARG A 1 108 ? 7.772 14.487 6.184 1.00 90.81 108 ARG A C 1
ATOM 849 O O . ARG A 1 108 ? 7.074 13.545 6.549 1.00 90.81 108 ARG A O 1
ATOM 856 N N . THR A 1 109 ? 8.912 14.812 6.791 1.00 92.75 109 THR A N 1
ATOM 857 C CA . THR A 1 109 ? 9.446 14.078 7.946 1.00 92.75 109 THR A CA 1
ATOM 858 C C . THR A 1 109 ? 8.474 14.110 9.119 1.00 92.75 109 THR A C 1
ATOM 860 O O . THR A 1 109 ? 8.148 13.056 9.657 1.00 92.75 109 THR A O 1
ATOM 863 N N . ARG A 1 110 ? 7.928 15.284 9.469 1.00 95.38 110 ARG A N 1
ATOM 864 C CA . ARG A 1 110 ? 6.936 15.409 10.550 1.00 95.38 110 ARG A CA 1
ATOM 865 C C . ARG A 1 110 ? 5.694 14.553 10.306 1.00 95.38 110 ARG A C 1
ATOM 867 O O . ARG A 1 110 ? 5.225 13.891 11.225 1.00 95.38 110 ARG A O 1
ATOM 874 N N . LEU A 1 111 ? 5.177 14.535 9.078 1.00 96.81 111 LEU A N 1
ATOM 875 C CA . LEU A 1 111 ? 4.007 13.730 8.719 1.00 96.81 111 LEU A CA 1
ATOM 876 C C . LEU A 1 111 ? 4.287 12.220 8.804 1.00 96.81 111 LEU A C 1
ATOM 878 O O . LEU A 1 111 ? 3.447 11.473 9.302 1.00 96.81 111 LEU A O 1
ATOM 882 N N . LEU A 1 112 ? 5.467 11.765 8.369 1.00 96.19 112 LEU A N 1
ATOM 883 C CA . LEU A 1 112 ? 5.870 10.356 8.482 1.00 96.19 112 LEU A CA 1
ATOM 884 C C . LEU A 1 112 ? 6.068 9.926 9.943 1.00 96.19 112 LEU A C 1
ATOM 886 O O . LEU A 1 112 ? 5.582 8.862 10.332 1.00 96.19 112 LEU A O 1
ATOM 890 N N . GLU A 1 113 ? 6.713 10.764 10.758 1.00 96.56 113 GLU A N 1
ATOM 891 C CA . GLU A 1 113 ? 6.888 10.518 12.196 1.00 96.56 113 GLU A CA 1
ATOM 892 C C . GLU A 1 113 ? 5.554 10.519 12.951 1.00 96.56 113 GLU A C 1
ATOM 894 O O . GLU A 1 113 ? 5.380 9.739 13.881 1.00 96.56 113 GLU A O 1
ATOM 899 N N . ALA A 1 114 ? 4.575 11.319 12.517 1.00 97.88 114 ALA A N 1
ATOM 900 C CA . ALA A 1 114 ? 3.220 11.271 13.059 1.00 97.88 114 ALA A CA 1
ATOM 901 C C . ALA A 1 114 ? 2.444 10.019 12.606 1.00 97.88 114 ALA A C 1
ATOM 903 O O . ALA A 1 114 ? 1.674 9.457 13.382 1.00 97.88 114 ALA A O 1
ATOM 904 N N . ALA A 1 115 ? 2.638 9.554 11.366 1.00 98.44 115 ALA A N 1
ATOM 905 C CA . ALA A 1 115 ? 1.939 8.381 10.834 1.00 98.44 115 ALA A CA 1
ATOM 906 C C . ALA A 1 115 ? 2.363 7.080 11.532 1.00 98.44 115 ALA A C 1
ATOM 908 O O . ALA A 1 115 ? 1.540 6.201 11.786 1.00 98.44 115 ALA A O 1
ATOM 909 N N . LYS A 1 116 ? 3.659 6.941 11.831 1.00 98.38 116 LYS A N 1
ATOM 910 C CA . LYS A 1 116 ? 4.256 5.720 12.383 1.00 98.38 116 LYS A CA 1
ATOM 911 C C . LYS A 1 116 ? 3.590 5.216 13.678 1.00 98.38 116 LYS A C 1
ATOM 913 O O . LYS A 1 116 ? 3.179 4.054 13.672 1.00 98.38 116 LYS A O 1
ATOM 918 N N . PRO A 1 117 ? 3.439 6.010 14.758 1.00 98.38 117 PRO A N 1
ATOM 919 C CA . PRO A 1 117 ? 2.809 5.537 15.991 1.00 98.38 117 PRO A CA 1
ATOM 920 C C . PRO A 1 117 ? 1.335 5.161 15.796 1.00 98.38 117 PRO A C 1
ATOM 922 O O . PRO A 1 117 ? 0.868 4.197 16.394 1.00 98.38 117 PRO A O 1
ATOM 925 N N . GLU A 1 118 ? 0.607 5.858 14.923 1.00 98.75 118 GLU A N 1
ATOM 926 C CA . GLU A 1 118 ? -0.796 5.552 14.613 1.00 98.75 118 GLU A CA 1
ATOM 927 C C . GLU A 1 118 ? -0.922 4.198 13.904 1.00 98.75 118 GLU A C 1
ATOM 929 O O . GLU A 1 118 ? -1.692 3.330 14.316 1.00 98.75 118 GLU A O 1
ATOM 934 N N . LEU A 1 119 ? -0.075 3.946 12.905 1.00 98.75 119 LEU A N 1
ATOM 935 C CA . LEU A 1 119 ? -0.035 2.655 12.222 1.00 98.75 119 LEU A CA 1
ATOM 936 C C . LEU A 1 119 ? 0.470 1.523 13.134 1.00 98.75 119 LEU A C 1
ATOM 938 O O . LEU A 1 119 ? 0.011 0.390 13.008 1.00 98.75 119 LEU A O 1
ATOM 942 N N . GLN A 1 120 ? 1.382 1.806 14.069 1.00 98.62 120 GLN A N 1
ATOM 943 C CA . GLN A 1 120 ? 1.812 0.839 15.087 1.00 98.62 120 GLN A CA 1
ATOM 944 C C . GLN A 1 120 ? 0.680 0.483 16.058 1.00 98.62 120 GLN A C 1
ATOM 946 O O . GLN A 1 120 ? 0.513 -0.694 16.375 1.00 98.62 120 GLN A O 1
ATOM 951 N N . ARG A 1 121 ? -0.131 1.460 16.487 1.00 98.56 121 ARG A N 1
ATOM 952 C CA . ARG A 1 121 ? -1.336 1.199 17.292 1.00 98.56 121 ARG A CA 1
ATOM 953 C C . ARG A 1 121 ? -2.328 0.338 16.527 1.00 98.56 121 ARG A C 1
ATOM 955 O O . ARG A 1 121 ? -2.732 -0.698 17.039 1.00 98.56 121 ARG A O 1
ATOM 962 N N . ALA A 1 122 ? -2.651 0.703 15.285 1.00 98.69 122 ALA A N 1
ATOM 963 C CA . ALA A 1 122 ? -3.515 -0.115 14.435 1.00 98.69 122 ALA A CA 1
ATOM 964 C C . ALA A 1 122 ? -2.970 -1.547 14.306 1.00 98.69 122 ALA A C 1
ATOM 966 O O . ALA A 1 122 ? -3.697 -2.515 14.503 1.00 98.69 122 ALA A O 1
ATOM 967 N N . ARG A 1 123 ? -1.664 -1.706 14.071 1.00 98.38 123 ARG A N 1
ATOM 968 C CA . ARG A 1 123 ? -1.026 -3.025 13.987 1.00 98.38 123 ARG A CA 1
ATOM 969 C C . ARG A 1 123 ? -1.226 -3.884 15.243 1.00 98.38 123 ARG A C 1
ATOM 971 O O . ARG A 1 123 ? -1.340 -5.096 15.110 1.00 98.38 123 ARG A O 1
ATOM 978 N N . ALA A 1 124 ? -1.285 -3.285 16.431 1.00 98.25 124 ALA A N 1
ATOM 979 C CA . ALA A 1 124 ? -1.470 -4.001 17.694 1.00 98.25 124 ALA A CA 1
ATOM 980 C C . ALA A 1 124 ? -2.934 -4.387 18.002 1.00 98.25 124 ALA A C 1
ATOM 982 O O . ALA A 1 124 ? -3.173 -5.153 18.930 1.00 98.25 124 ALA A O 1
ATOM 983 N N . LEU A 1 125 ? -3.912 -3.864 17.252 1.00 98.25 125 LEU A N 1
ATOM 984 C CA . LEU A 1 125 ? -5.347 -3.993 17.551 1.00 98.25 125 LEU A CA 1
ATOM 985 C C . LEU A 1 125 ? -6.067 -5.093 16.744 1.00 98.25 125 LEU A C 1
ATOM 987 O O . LEU A 1 125 ? -7.285 -5.225 16.837 1.00 98.25 125 LEU A O 1
ATOM 991 N N . THR A 1 126 ? -5.348 -5.873 15.935 1.00 96.88 126 THR A N 1
ATOM 992 C CA . THR A 1 126 ? -5.913 -6.888 15.026 1.00 96.88 126 THR A CA 1
ATOM 993 C C . THR A 1 126 ? -4.965 -8.083 14.901 1.00 96.88 126 THR A C 1
ATOM 995 O O . THR A 1 126 ? -3.751 -7.934 15.031 1.00 96.88 126 THR A O 1
ATOM 998 N N . ALA A 1 127 ? -5.503 -9.275 14.643 1.00 95.31 127 ALA A N 1
ATOM 999 C CA . ALA A 1 127 ? -4.722 -10.502 14.501 1.00 95.31 127 ALA A CA 1
ATOM 1000 C C . ALA A 1 127 ? -4.005 -10.595 13.143 1.00 95.31 127 ALA A C 1
ATOM 1002 O O . ALA A 1 127 ? -2.933 -11.195 13.056 1.00 95.31 127 ALA A O 1
ATOM 1003 N N . LYS A 1 128 ? -4.567 -9.989 12.084 1.00 97.31 128 LYS A N 1
ATOM 1004 C CA . LYS A 1 128 ? -3.931 -9.904 10.754 1.00 97.31 128 LYS A CA 1
ATOM 1005 C C . LYS A 1 128 ? -3.770 -8.449 10.289 1.00 97.31 128 LYS A C 1
ATOM 1007 O O . LYS A 1 128 ? -4.515 -7.992 9.419 1.00 97.31 128 LYS A O 1
ATOM 1012 N N . PRO A 1 129 ? -2.776 -7.705 10.809 1.00 97.69 129 PRO A N 1
ATOM 1013 C CA . PRO A 1 129 ? -2.578 -6.278 10.535 1.00 97.69 129 PRO A CA 1
ATOM 1014 C C . PRO A 1 129 ? -1.996 -5.960 9.142 1.00 97.69 129 PRO A C 1
ATOM 1016 O O . PRO A 1 129 ? -1.168 -5.056 9.021 1.00 97.69 129 PRO A O 1
ATOM 1019 N N . MET A 1 130 ? -2.403 -6.658 8.073 1.00 97.81 130 MET A N 1
ATOM 1020 C CA . MET A 1 130 ? -1.758 -6.526 6.755 1.00 97.81 130 MET A CA 1
ATOM 1021 C C . MET A 1 130 ? -1.774 -5.095 6.210 1.00 97.81 130 MET A C 1
ATOM 1023 O O . MET A 1 130 ? -0.744 -4.629 5.725 1.00 97.81 130 MET A O 1
ATOM 1027 N N . LEU A 1 131 ? -2.877 -4.348 6.355 1.00 97.81 131 LEU A N 1
ATOM 1028 C CA . LEU A 1 131 ? -2.908 -2.945 5.921 1.00 97.81 131 LEU A CA 1
ATOM 1029 C C . LEU A 1 131 ? -2.001 -2.03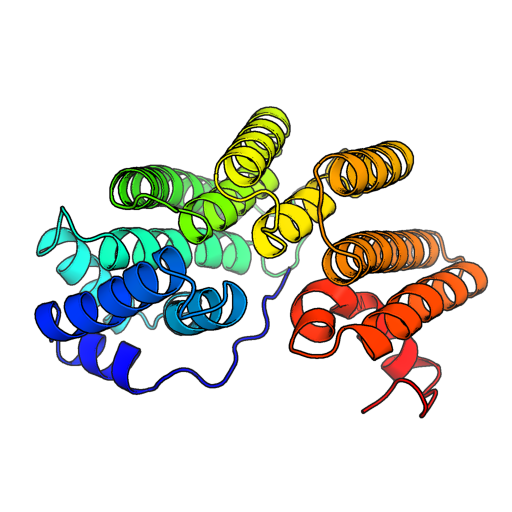8 6.756 1.00 97.81 131 LEU A C 1
ATOM 1031 O O . LEU A 1 131 ? -1.316 -1.176 6.204 1.00 97.81 131 LEU A O 1
ATOM 1035 N N . ALA A 1 132 ? -1.948 -2.236 8.074 1.00 98.56 132 ALA A N 1
ATOM 1036 C CA . ALA A 1 132 ? -1.058 -1.456 8.927 1.00 98.56 132 ALA A CA 1
ATOM 1037 C C . ALA A 1 132 ? 0.414 -1.724 8.564 1.00 98.56 132 ALA A C 1
ATOM 1039 O O . ALA A 1 132 ? 1.191 -0.780 8.419 1.00 98.56 132 ALA A O 1
ATOM 1040 N N . ILE A 1 133 ? 0.781 -2.989 8.321 1.00 98.62 133 ILE A N 1
ATOM 1041 C CA . ILE A 1 133 ? 2.118 -3.379 7.849 1.00 98.62 133 ILE A CA 1
ATOM 1042 C C . ILE A 1 133 ? 2.416 -2.771 6.471 1.00 98.62 133 ILE A C 1
ATOM 1044 O O . ILE A 1 133 ? 3.477 -2.175 6.283 1.00 98.62 133 ILE A O 1
ATOM 1048 N N . PHE A 1 134 ? 1.480 -2.855 5.523 1.00 97.94 134 PHE A N 1
ATOM 1049 C CA . PHE A 1 134 ? 1.610 -2.260 4.190 1.00 97.94 134 PHE A CA 1
ATOM 1050 C C . PHE A 1 134 ? 1.901 -0.754 4.255 1.00 97.94 134 PHE A C 1
ATOM 1052 O O . PHE A 1 134 ? 2.787 -0.249 3.557 1.00 97.94 134 PHE A O 1
ATOM 1059 N N . HIS A 1 135 ? 1.189 -0.022 5.114 1.00 98.06 135 HIS A N 1
ATOM 1060 C CA . HIS A 1 135 ? 1.389 1.415 5.271 1.00 98.06 135 HIS A CA 1
ATOM 1061 C C . HIS A 1 135 ? 2.662 1.762 6.049 1.00 98.06 135 HIS A C 1
ATOM 1063 O O . HIS A 1 135 ? 3.352 2.699 5.642 1.00 98.06 135 HIS A O 1
ATOM 1069 N N . LEU A 1 136 ? 3.031 0.989 7.078 1.00 98.44 136 LEU A N 1
ATOM 1070 C CA . LEU A 1 136 ? 4.322 1.123 7.767 1.00 98.44 136 LEU A CA 1
ATOM 1071 C C . LEU A 1 136 ? 5.487 0.910 6.803 1.00 98.44 136 LEU A C 1
ATOM 1073 O O . LEU A 1 136 ? 6.442 1.676 6.823 1.00 98.44 136 LEU A O 1
ATOM 1077 N N . MET A 1 137 ? 5.383 -0.060 5.897 1.00 97.31 137 MET A N 1
ATOM 1078 C CA . MET A 1 137 ? 6.404 -0.289 4.878 1.00 97.31 137 MET A CA 1
ATOM 1079 C C . MET A 1 137 ? 6.496 0.887 3.900 1.00 97.31 137 MET A C 1
ATOM 1081 O O . MET A 1 137 ? 7.580 1.244 3.452 1.00 97.31 137 MET A O 1
ATOM 1085 N N . GLY A 1 138 ? 5.371 1.548 3.611 1.00 94.56 138 GLY A N 1
ATOM 1086 C CA . GLY A 1 138 ? 5.369 2.820 2.890 1.00 94.56 138 GLY A CA 1
ATOM 1087 C C . GLY A 1 138 ? 6.106 3.939 3.636 1.00 94.56 138 GLY A C 1
ATOM 1088 O O . GLY A 1 138 ? 6.807 4.716 2.995 1.00 94.56 138 GLY A O 1
ATOM 1089 N N . VAL A 1 139 ? 5.980 4.012 4.965 1.00 96.25 139 VAL A N 1
ATOM 1090 C CA . VAL A 1 139 ? 6.759 4.945 5.798 1.00 96.25 139 VAL A CA 1
ATOM 1091 C C . VAL A 1 139 ? 8.251 4.605 5.720 1.00 96.25 139 VAL A C 1
ATOM 1093 O O . VAL A 1 139 ? 9.044 5.472 5.360 1.00 96.25 139 VAL A O 1
ATOM 1096 N N . SER A 1 140 ? 8.624 3.342 5.946 1.00 95.62 140 SER A N 1
ATOM 1097 C CA . SER A 1 140 ? 10.014 2.871 5.882 1.00 95.62 140 SER A CA 1
ATOM 1098 C C . SER A 1 140 ? 10.665 3.135 4.524 1.00 95.62 140 SER A C 1
ATOM 1100 O O . SER A 1 140 ? 11.783 3.639 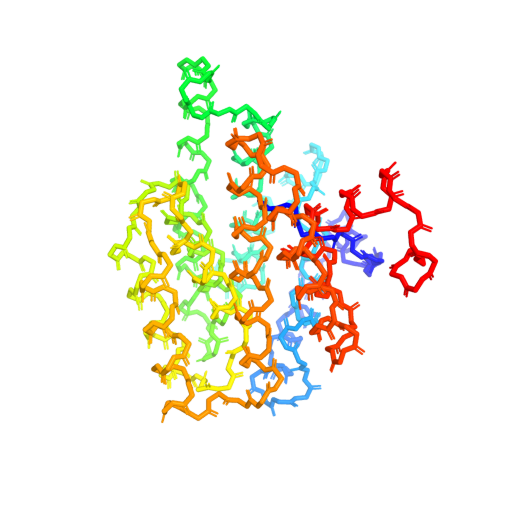4.475 1.00 95.62 140 SER A O 1
ATOM 1102 N N . LEU A 1 141 ? 9.948 2.890 3.421 1.00 91.88 141 LEU A N 1
ATOM 1103 C CA . LEU A 1 141 ? 10.404 3.211 2.067 1.00 91.88 141 LEU A CA 1
ATOM 1104 C C . LEU A 1 141 ? 10.772 4.693 1.930 1.00 91.88 141 LEU A C 1
ATOM 1106 O O . LEU A 1 141 ? 11.842 5.030 1.433 1.00 91.88 141 LEU A O 1
ATOM 1110 N N . PHE A 1 142 ? 9.901 5.591 2.394 1.00 89.44 142 PHE A N 1
ATOM 1111 C CA . PHE A 1 142 ? 10.134 7.031 2.295 1.00 89.44 142 PHE A CA 1
ATOM 1112 C C . PHE A 1 142 ? 11.228 7.549 3.232 1.00 89.44 142 PHE A C 1
ATOM 1114 O O . PHE A 1 142 ? 11.801 8.607 2.957 1.00 89.44 142 PHE A O 1
ATOM 1121 N N . GLN A 1 143 ? 11.537 6.805 4.289 1.00 90.62 143 GLN A N 1
ATOM 1122 C CA . GLN A 1 143 ? 12.654 7.070 5.194 1.00 90.62 143 GLN A CA 1
ATOM 1123 C C . GLN A 1 143 ? 13.962 6.394 4.747 1.00 90.62 143 GLN A C 1
ATOM 1125 O O . GLN A 1 143 ? 14.997 6.631 5.359 1.00 90.62 143 GLN A O 1
ATOM 1130 N N . GLY A 1 144 ? 13.941 5.572 3.690 1.00 90.31 144 GLY A N 1
ATOM 1131 C CA . GLY A 1 144 ? 15.106 4.795 3.252 1.00 90.31 144 GLY A CA 1
ATOM 1132 C C . GLY A 1 144 ? 15.477 3.644 4.197 1.00 90.31 144 GLY A C 1
ATOM 1133 O O . GLY A 1 144 ? 16.582 3.112 4.117 1.00 90.31 144 GLY A O 1
ATOM 1134 N N . ASP A 1 145 ? 14.571 3.238 5.089 1.00 94.81 145 ASP A N 1
ATOM 1135 C CA . ASP A 1 145 ? 14.815 2.195 6.086 1.00 94.81 145 ASP A CA 1
ATOM 1136 C C . ASP A 1 145 ? 14.544 0.797 5.501 1.00 94.81 145 ASP A C 1
ATOM 1138 O O . ASP A 1 145 ? 13.448 0.223 5.587 1.00 94.81 145 ASP A O 1
ATOM 1142 N N . GLN A 1 146 ? 15.573 0.242 4.863 1.00 93.56 146 GLN A N 1
ATOM 1143 C CA . GLN A 1 146 ? 15.525 -1.090 4.255 1.00 93.56 146 GLN A CA 1
ATOM 1144 C C . GLN A 1 146 ? 15.427 -2.214 5.299 1.00 93.56 146 GLN A C 1
ATOM 1146 O O . GLN A 1 146 ? 14.814 -3.252 5.030 1.00 93.56 146 GLN A O 1
ATOM 1151 N N . VAL A 1 147 ? 15.979 -2.012 6.502 1.00 96.44 147 VAL A N 1
ATOM 1152 C CA . VAL A 1 147 ? 15.924 -3.001 7.591 1.00 96.44 147 VAL A CA 1
ATOM 1153 C C . VAL A 1 147 ? 14.496 -3.124 8.112 1.00 96.44 147 VAL A C 1
ATOM 1155 O O . VAL A 1 147 ? 13.977 -4.241 8.220 1.00 96.44 147 VAL A O 1
ATOM 1158 N N . ALA A 1 148 ? 13.823 -1.999 8.363 1.00 97.12 148 ALA A N 1
ATOM 1159 C CA . ALA A 1 148 ? 12.416 -2.001 8.746 1.00 97.12 148 ALA A CA 1
ATOM 1160 C C . ALA A 1 148 ? 11.535 -2.585 7.637 1.00 97.12 148 ALA A C 1
ATOM 1162 O O . ALA A 1 148 ? 10.691 -3.433 7.923 1.00 97.12 148 ALA A O 1
ATOM 1163 N N . SER A 1 149 ? 11.778 -2.220 6.372 1.00 97.25 149 SER A N 1
ATOM 1164 C CA . SER A 1 149 ? 11.024 -2.760 5.230 1.00 97.25 149 SER A CA 1
ATOM 1165 C C . SER A 1 149 ? 11.126 -4.289 5.148 1.00 97.25 149 SER A C 1
ATOM 1167 O O . SER A 1 149 ? 10.110 -4.973 5.044 1.00 97.25 149 SER A O 1
ATOM 1169 N N . ARG A 1 150 ? 12.336 -4.852 5.284 1.00 97.31 150 ARG A N 1
ATOM 1170 C CA . ARG A 1 150 ? 12.545 -6.310 5.318 1.00 97.31 150 ARG A CA 1
ATOM 1171 C C . ARG A 1 150 ? 11.895 -6.966 6.536 1.00 97.31 150 ARG A C 1
ATOM 1173 O O . ARG A 1 150 ? 11.310 -8.038 6.409 1.00 97.31 150 ARG A O 1
ATOM 1180 N N . THR A 1 151 ? 11.981 -6.338 7.707 1.00 98.25 151 THR A N 1
ATOM 1181 C CA . THR A 1 151 ? 11.371 -6.858 8.942 1.00 98.25 151 THR A CA 1
ATOM 1182 C C . THR A 1 151 ? 9.852 -6.960 8.802 1.00 98.25 151 THR A C 1
ATOM 1184 O O . THR A 1 151 ? 9.280 -8.006 9.097 1.00 98.25 151 THR A O 1
ATOM 1187 N N . LEU A 1 152 ? 9.217 -5.909 8.277 1.00 98.56 152 LEU A N 1
ATOM 1188 C CA . LEU A 1 152 ? 7.778 -5.855 8.016 1.00 98.56 152 LEU A CA 1
ATOM 1189 C C . LEU A 1 152 ? 7.338 -6.895 6.975 1.00 98.56 152 LEU A C 1
ATOM 1191 O O . LEU A 1 152 ? 6.312 -7.544 7.161 1.00 98.56 152 LEU A O 1
ATOM 1195 N N . ALA A 1 153 ? 8.123 -7.099 5.911 1.00 98.19 153 ALA A N 1
ATOM 1196 C CA . ALA A 1 153 ? 7.843 -8.128 4.908 1.00 98.19 153 ALA A CA 1
ATOM 1197 C C . ALA A 1 153 ? 7.902 -9.541 5.511 1.00 98.19 153 ALA A C 1
ATOM 1199 O O . ALA A 1 153 ? 6.974 -10.330 5.348 1.00 98.19 153 ALA A O 1
ATOM 1200 N N . ASN A 1 154 ? 8.959 -9.841 6.271 1.00 97.94 154 ASN A N 1
ATOM 1201 C CA . ASN A 1 154 ? 9.117 -11.134 6.938 1.00 97.94 154 ASN A CA 1
ATOM 1202 C C . ASN A 1 154 ? 7.987 -11.408 7.937 1.00 97.94 154 ASN A C 1
ATOM 1204 O O . ASN A 1 154 ? 7.549 -12.545 8.083 1.00 97.94 154 ASN A O 1
ATOM 1208 N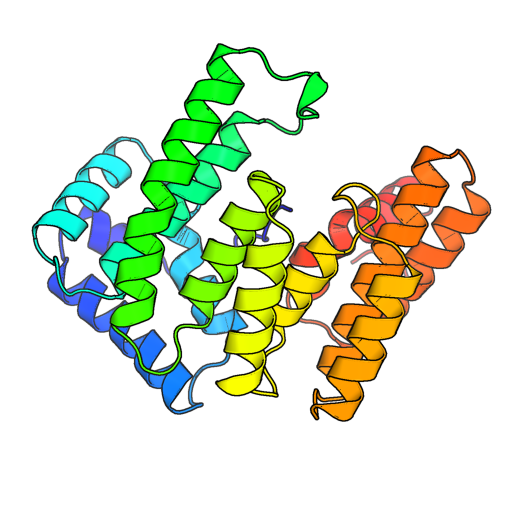 N . GLU A 1 155 ? 7.534 -10.381 8.652 1.00 97.81 155 GLU A N 1
ATOM 1209 C CA . GLU A 1 155 ? 6.394 -10.491 9.554 1.00 97.81 155 GLU A CA 1
ATOM 1210 C C . GLU A 1 155 ? 5.098 -10.797 8.801 1.00 97.81 155 GLU A C 1
ATOM 1212 O O . GLU A 1 155 ? 4.417 -11.760 9.152 1.00 97.81 155 GLU A O 1
ATOM 1217 N N . ALA A 1 156 ? 4.776 -10.034 7.752 1.00 98.00 156 ALA A N 1
ATOM 1218 C CA . ALA A 1 156 ? 3.580 -10.277 6.946 1.00 98.00 156 ALA A CA 1
ATOM 1219 C C . ALA A 1 156 ? 3.561 -11.696 6.369 1.00 98.00 156 ALA A C 1
ATOM 1221 O O . ALA A 1 156 ? 2.560 -12.395 6.497 1.00 98.00 156 ALA A O 1
ATOM 1222 N N . ASN A 1 157 ? 4.692 -12.158 5.829 1.00 97.19 157 ASN A N 1
ATOM 1223 C CA . ASN A 1 157 ? 4.822 -13.500 5.261 1.00 97.19 157 ASN A CA 1
ATOM 1224 C C . ASN A 1 157 ? 4.633 -14.613 6.301 1.00 97.19 157 ASN A C 1
ATOM 1226 O O . ASN A 1 157 ? 4.172 -15.696 5.951 1.00 97.19 157 ASN A O 1
ATOM 1230 N N . LYS A 1 158 ? 4.970 -14.365 7.574 1.00 96.62 158 LYS A N 1
ATOM 1231 C CA . LYS A 1 158 ? 4.707 -15.310 8.671 1.00 96.62 158 LYS A CA 1
ATOM 1232 C C . LYS A 1 158 ? 3.235 -15.339 9.073 1.00 96.62 158 LYS A C 1
ATOM 1234 O O . LYS A 1 158 ? 2.734 -16.404 9.415 1.00 96.62 158 LYS A O 1
ATOM 1239 N N . ILE A 1 159 ? 2.565 -14.186 9.073 1.00 96.44 159 ILE A N 1
ATOM 1240 C CA . ILE A 1 159 ? 1.145 -14.080 9.441 1.00 96.44 159 ILE A CA 1
ATOM 1241 C C . ILE A 1 159 ? 0.261 -14.681 8.344 1.00 96.44 159 ILE A C 1
ATOM 1243 O O . ILE 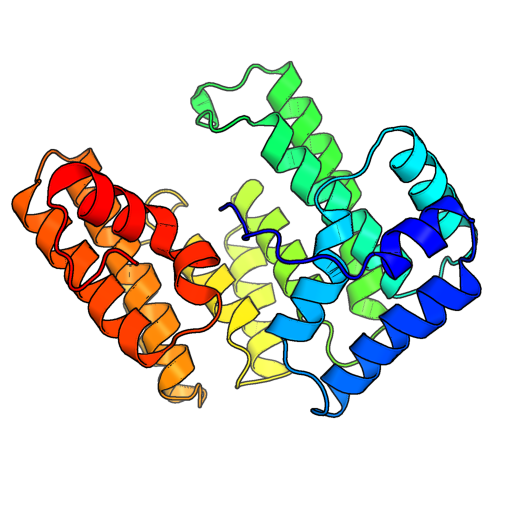A 1 159 ? -0.675 -15.422 8.639 1.00 96.44 159 ILE A O 1
ATOM 1247 N N . ASP A 1 160 ? 0.556 -14.362 7.086 1.00 95.00 160 ASP A N 1
ATOM 1248 C CA . ASP A 1 160 ? -0.154 -14.874 5.922 1.00 95.00 160 ASP A CA 1
ATOM 1249 C C . ASP A 1 160 ? 0.833 -15.122 4.769 1.00 95.00 160 ASP A C 1
ATOM 1251 O O . ASP A 1 160 ? 1.194 -14.188 4.049 1.00 95.00 160 ASP A O 1
ATOM 1255 N N . PRO A 1 161 ? 1.270 -16.373 4.539 1.00 94.94 161 PRO A N 1
ATOM 1256 C CA . PRO A 1 161 ? 2.193 -16.699 3.451 1.00 94.94 161 PRO A CA 1
ATOM 1257 C C . PRO A 1 161 ? 1.688 -16.320 2.053 1.00 94.94 161 PRO A C 1
ATOM 1259 O O . PRO A 1 161 ? 2.509 -16.103 1.157 1.00 94.94 161 PRO A O 1
ATOM 1262 N N . LYS A 1 162 ? 0.362 -16.210 1.874 1.00 94.56 162 LYS A N 1
ATOM 1263 C CA . LYS A 1 162 ? -0.296 -15.896 0.598 1.00 94.56 162 LYS A CA 1
ATOM 1264 C C . LYS A 1 162 ? -0.522 -14.401 0.372 1.00 94.56 162 LYS A C 1
ATOM 1266 O O . LYS A 1 162 ? -1.034 -14.046 -0.686 1.00 94.56 162 LYS A O 1
ATOM 1271 N N . ASN A 1 163 ? -0.148 -13.537 1.321 1.00 95.94 163 ASN A N 1
ATOM 1272 C CA . ASN A 1 163 ? -0.291 -12.089 1.162 1.00 95.94 163 ASN A CA 1
ATOM 1273 C C . ASN A 1 163 ? 0.421 -11.624 -0.122 1.00 95.94 163 ASN A C 1
ATOM 1275 O O . ASN A 1 163 ? 1.587 -11.967 -0.347 1.00 95.94 163 ASN A O 1
ATOM 1279 N N . ARG A 1 164 ? -0.266 -10.850 -0.966 1.00 95.25 164 ARG A N 1
ATOM 1280 C CA . ARG A 1 164 ? 0.331 -10.272 -2.180 1.00 95.25 164 ARG A CA 1
ATOM 1281 C C . ARG A 1 164 ? 0.573 -8.785 -1.971 1.00 95.25 164 ARG A C 1
ATOM 1283 O O . ARG A 1 164 ? 1.642 -8.295 -2.303 1.00 95.25 164 ARG A O 1
ATOM 1290 N N . LEU A 1 165 ? -0.330 -8.085 -1.288 1.00 94.25 165 LEU A N 1
ATOM 1291 C CA . LEU A 1 165 ? -0.273 -6.638 -1.082 1.00 94.25 165 LEU A CA 1
ATOM 1292 C C . LEU A 1 165 ? 1.016 -6.166 -0.386 1.00 94.25 165 LEU A C 1
ATOM 1294 O O . LEU A 1 165 ? 1.624 -5.174 -0.806 1.00 94.25 165 LEU A O 1
ATOM 1298 N N . VAL A 1 166 ? 1.452 -6.850 0.681 1.00 97.44 166 VAL A N 1
ATOM 1299 C CA . VAL A 1 166 ? 2.698 -6.484 1.378 1.00 97.44 166 VAL A CA 1
ATOM 1300 C C . VAL A 1 166 ? 3.922 -6.920 0.571 1.00 97.44 166 VAL A C 1
ATOM 1302 O O . VAL A 1 166 ? 4.883 -6.153 0.487 1.00 97.44 166 VAL A O 1
ATOM 1305 N N . ARG A 1 167 ? 3.888 -8.084 -0.091 1.00 98.19 167 ARG A N 1
ATOM 1306 C CA . ARG A 1 167 ? 4.975 -8.522 -0.984 1.00 98.19 167 ARG A CA 1
ATOM 1307 C C . ARG A 1 167 ? 5.171 -7.574 -2.168 1.00 98.19 167 ARG A C 1
ATOM 1309 O O . ARG A 1 167 ? 6.306 -7.192 -2.439 1.00 98.19 167 ARG A O 1
ATOM 1316 N N . ASP A 1 168 ? 4.095 -7.116 -2.798 1.00 97.19 168 ASP A N 1
ATOM 1317 C CA . ASP A 1 168 ? 4.121 -6.135 -3.884 1.00 97.19 168 ASP A CA 1
ATOM 1318 C C . ASP A 1 168 ? 4.725 -4.812 -3.400 1.00 97.19 168 ASP A C 1
ATOM 1320 O O . ASP A 1 168 ? 5.566 -4.205 -4.065 1.00 97.19 168 ASP A O 1
ATOM 1324 N N . ARG A 1 169 ? 4.350 -4.362 -2.192 1.00 96.00 169 ARG A N 1
ATOM 1325 C CA . ARG A 1 169 ? 4.961 -3.179 -1.567 1.00 96.00 169 ARG A CA 1
ATOM 1326 C C . ARG A 1 169 ? 6.453 -3.376 -1.303 1.00 96.00 169 ARG A C 1
ATOM 1328 O O . ARG A 1 169 ? 7.216 -2.448 -1.575 1.00 96.00 169 ARG A O 1
ATOM 1335 N N . TYR A 1 170 ? 6.860 -4.541 -0.802 1.00 98.00 170 TYR A N 1
ATOM 1336 C CA . TYR A 1 170 ? 8.265 -4.843 -0.532 1.00 98.00 170 TYR A CA 1
ATOM 1337 C C . TYR A 1 170 ? 9.081 -4.900 -1.822 1.00 98.00 170 TYR A C 1
ATOM 1339 O O . TYR A 1 170 ? 10.179 -4.354 -1.883 1.00 98.00 170 TYR A O 1
ATOM 1347 N N . MET A 1 171 ? 8.512 -5.460 -2.891 1.00 97.81 171 MET A N 1
ATOM 1348 C CA . MET A 1 171 ? 9.154 -5.503 -4.202 1.00 97.81 171 MET A CA 1
ATOM 1349 C C . MET A 1 171 ? 9.584 -4.116 -4.679 1.00 97.81 171 MET A C 1
ATOM 1351 O O . MET A 1 171 ? 10.662 -3.948 -5.244 1.00 97.81 171 MET A O 1
ATOM 1355 N N . VAL A 1 172 ? 8.786 -3.091 -4.380 1.00 95.25 172 VAL A N 1
ATOM 1356 C CA . VAL A 1 172 ? 9.113 -1.712 -4.755 1.00 95.25 172 VAL A CA 1
ATOM 1357 C C . VAL A 1 172 ? 10.286 -1.148 -3.962 1.00 95.25 172 VAL A C 1
ATOM 1359 O O . VAL A 1 172 ? 11.078 -0.383 -4.520 1.00 95.25 172 VAL A O 1
ATOM 1362 N N . THR A 1 173 ? 10.458 -1.548 -2.699 1.00 95.38 173 THR A N 1
ATOM 1363 C CA . THR A 1 173 ? 11.624 -1.132 -1.901 1.00 95.38 173 THR A CA 1
ATOM 1364 C C . THR A 1 173 ? 12.925 -1.734 -2.431 1.00 95.38 173 THR A C 1
ATOM 1366 O O . THR A 1 173 ? 13.994 -1.208 -2.132 1.00 95.38 173 THR A O 1
ATOM 1369 N N . LEU A 1 174 ? 12.842 -2.798 -3.239 1.00 97.19 174 LEU A N 1
ATOM 1370 C CA . LEU A 1 174 ? 13.977 -3.466 -3.877 1.00 97.19 174 LEU A CA 1
ATOM 1371 C C . LEU A 1 174 ? 14.336 -2.913 -5.263 1.00 97.19 174 LEU A C 1
ATOM 1373 O O . LEU A 1 174 ? 15.303 -3.386 -5.860 1.00 97.19 174 LEU A O 1
ATOM 1377 N N . THR A 1 175 ? 13.604 -1.924 -5.777 1.00 95.31 175 THR A N 1
ATOM 1378 C CA . THR A 1 175 ? 13.972 -1.275 -7.048 1.00 95.31 175 THR A CA 1
ATOM 1379 C C . THR A 1 175 ? 15.271 -0.462 -6.885 1.00 95.31 175 THR A C 1
ATOM 1381 O O . THR A 1 175 ? 15.499 0.105 -5.806 1.00 95.31 175 THR A O 1
ATOM 1384 N N . PRO A 1 176 ? 16.148 -0.367 -7.908 1.00 94.50 176 PRO A N 1
ATOM 1385 C CA . PRO A 1 176 ? 17.459 0.281 -7.794 1.00 94.50 176 PRO A CA 1
ATOM 1386 C C . PRO A 1 176 ? 17.405 1.723 -7.284 1.00 94.50 176 PRO A C 1
ATOM 1388 O O . PRO A 1 176 ? 18.216 2.120 -6.450 1.00 94.50 176 PRO A O 1
ATOM 1391 N N . ARG A 1 177 ? 16.392 2.492 -7.700 1.00 87.81 177 ARG A N 1
ATOM 1392 C CA . ARG A 1 177 ? 16.191 3.888 -7.274 1.00 87.81 177 ARG A CA 1
ATOM 1393 C C . ARG A 1 177 ? 15.934 4.067 -5.770 1.00 87.81 177 ARG A C 1
ATOM 1395 O O . ARG A 1 177 ? 16.052 5.176 -5.263 1.00 87.81 177 ARG A O 1
ATOM 1402 N N . TRP A 1 178 ? 15.585 2.991 -5.062 1.00 88.88 178 TRP A N 1
ATOM 1403 C CA . TRP A 1 178 ? 15.395 2.969 -3.607 1.00 88.88 178 TRP A CA 1
ATOM 1404 C C . TRP A 1 178 ? 16.522 2.220 -2.871 1.00 88.88 178 TRP A C 1
ATOM 1406 O O . TRP A 1 178 ? 16.370 1.871 -1.701 1.00 88.88 178 TRP A O 1
ATOM 1416 N N . GLY A 1 179 ? 17.662 1.983 -3.531 1.00 89.19 179 GLY A N 1
ATOM 1417 C CA . GLY A 1 179 ? 18.828 1.301 -2.954 1.00 89.19 179 GLY A CA 1
ATOM 1418 C C . GLY A 1 179 ? 18.788 -0.226 -3.061 1.00 89.19 179 GLY A C 1
ATOM 1419 O O . GLY A 1 179 ? 19.610 -0.905 -2.449 1.00 89.19 179 GLY A O 1
ATOM 1420 N N . GLY A 1 180 ? 17.831 -0.776 -3.813 1.00 95.06 180 GLY A N 1
ATOM 1421 C CA . GLY A 1 180 ? 17.761 -2.201 -4.115 1.00 95.06 180 GLY A CA 1
ATOM 1422 C C . GLY A 1 180 ? 18.518 -2.592 -5.389 1.00 95.06 180 GLY A C 1
ATOM 1423 O O . GLY A 1 180 ? 19.432 -1.902 -5.835 1.00 95.06 180 GLY A O 1
ATOM 1424 N N . SER A 1 181 ? 18.168 -3.741 -5.972 1.00 97.62 181 SER A N 1
ATOM 1425 C CA . SER A 1 181 ? 18.771 -4.235 -7.215 1.00 97.62 181 SER A CA 1
ATOM 1426 C C . SER A 1 181 ? 17.933 -5.347 -7.859 1.00 97.62 181 SER A C 1
ATOM 1428 O O . SER A 1 181 ? 17.229 -6.088 -7.169 1.00 97.62 181 SER A O 1
ATOM 1430 N N . TYR A 1 182 ? 18.070 -5.552 -9.174 1.00 98.38 182 TYR A N 1
ATOM 1431 C CA . TYR A 1 182 ? 17.395 -6.661 -9.865 1.00 98.38 182 TYR A CA 1
ATOM 1432 C C . TYR A 1 182 ? 17.781 -8.059 -9.350 1.00 98.38 182 TYR A C 1
ATOM 1434 O O . TYR A 1 182 ? 16.906 -8.921 -9.263 1.00 98.38 182 TYR A O 1
ATOM 1442 N N . PRO A 1 183 ? 19.044 -8.338 -8.964 1.00 98.62 183 PRO A N 1
ATOM 1443 C CA . PRO A 1 183 ? 19.370 -9.567 -8.245 1.00 98.62 183 PRO A CA 1
ATOM 1444 C C . PRO A 1 183 ? 18.595 -9.728 -6.928 1.00 98.62 183 PRO A C 1
ATOM 1446 O O . PRO A 1 183 ? 18.107 -10.824 -6.652 1.00 98.62 183 PRO A O 1
ATOM 1449 N N . ALA A 1 184 ? 18.429 -8.657 -6.141 1.00 98.25 184 ALA A N 1
ATOM 1450 C CA . ALA A 1 184 ? 17.653 -8.705 -4.899 1.00 98.25 184 ALA A CA 1
ATOM 1451 C C . ALA A 1 184 ? 16.162 -8.976 -5.165 1.00 98.25 184 ALA A C 1
ATOM 1453 O O . ALA A 1 184 ? 15.563 -9.810 -4.490 1.00 98.25 184 ALA A O 1
ATOM 1454 N N . MET A 1 185 ? 15.593 -8.341 -6.192 1.00 98.69 185 MET A N 1
ATOM 1455 C CA . MET A 1 185 ? 14.235 -8.600 -6.681 1.00 98.69 185 MET A CA 1
ATOM 1456 C C . MET A 1 185 ? 14.035 -10.067 -7.092 1.00 98.69 185 MET A C 1
ATOM 1458 O O . MET A 1 185 ? 13.115 -10.724 -6.610 1.00 98.69 185 MET A O 1
ATOM 1462 N N . ARG A 1 186 ? 14.935 -10.625 -7.916 1.00 98.81 186 ARG A N 1
ATOM 1463 C CA . ARG A 1 186 ? 14.886 -12.045 -8.317 1.00 98.81 186 ARG A CA 1
ATOM 1464 C C . ARG A 1 186 ? 15.008 -12.994 -7.126 1.00 98.81 186 ARG A C 1
ATOM 1466 O O . ARG A 1 186 ? 14.281 -13.981 -7.058 1.00 98.81 186 ARG A O 1
ATOM 1473 N N . SER A 1 187 ? 15.897 -12.684 -6.183 1.00 98.50 187 SER A N 1
ATOM 1474 C CA . SER A 1 187 ? 16.051 -13.455 -4.945 1.00 98.50 187 SER A CA 1
ATOM 1475 C C . SER A 1 187 ? 14.763 -13.444 -4.117 1.00 98.50 187 SER A C 1
ATOM 1477 O O . SER A 1 187 ? 14.309 -14.492 -3.660 1.00 98.50 187 SER A O 1
ATOM 1479 N N . PHE A 1 188 ? 14.106 -12.286 -3.999 1.00 98.50 188 PHE A N 1
ATOM 1480 C CA . PHE A 1 188 ? 12.829 -12.175 -3.300 1.00 98.50 188 PHE A CA 1
ATOM 1481 C C . PHE A 1 188 ? 11.688 -12.932 -4.000 1.00 98.50 188 PHE A C 1
ATOM 1483 O O . PHE A 1 188 ? 10.890 -13.575 -3.319 1.00 98.50 188 PHE A O 1
ATOM 1490 N N . ILE A 1 189 ? 11.630 -12.928 -5.336 1.00 98.75 189 ILE A N 1
ATOM 1491 C CA . ILE A 1 189 ? 10.672 -13.744 -6.105 1.00 98.75 189 ILE A CA 1
ATOM 1492 C C . ILE A 1 189 ? 10.890 -15.239 -5.825 1.00 98.75 189 ILE A C 1
ATOM 1494 O O . ILE A 1 189 ? 9.935 -15.962 -5.538 1.00 98.75 189 ILE A O 1
ATOM 1498 N N . ALA A 1 190 ? 12.142 -15.706 -5.870 1.00 98.56 190 ALA A N 1
ATOM 1499 C CA . ALA A 1 190 ? 12.478 -17.104 -5.605 1.00 98.56 190 ALA A CA 1
ATOM 1500 C C . ALA A 1 190 ? 12.117 -17.521 -4.169 1.00 98.56 190 ALA A C 1
ATOM 1502 O O . ALA A 1 190 ? 11.488 -18.561 -3.974 1.00 98.56 190 ALA A O 1
ATOM 1503 N N . ALA A 1 191 ? 12.445 -16.683 -3.180 1.00 98.00 191 ALA A N 1
ATOM 1504 C CA . ALA A 1 191 ? 12.065 -16.900 -1.787 1.00 98.00 191 ALA A CA 1
ATOM 1505 C C . ALA A 1 191 ? 10.538 -16.928 -1.617 1.00 98.00 191 ALA A C 1
ATOM 1507 O O . ALA A 1 191 ? 10.008 -17.853 -1.014 1.00 98.00 191 ALA A O 1
ATOM 1508 N N . SER A 1 192 ? 9.817 -15.986 -2.233 1.00 98.31 192 SER A N 1
ATOM 1509 C CA . SER A 1 192 ? 8.350 -15.939 -2.179 1.00 98.31 192 SER A CA 1
ATOM 1510 C C . SER A 1 192 ? 7.706 -17.200 -2.754 1.00 98.31 192 SER A C 1
ATOM 1512 O O . SER A 1 192 ? 6.731 -17.702 -2.199 1.00 98.31 192 SER A O 1
ATOM 1514 N N . ARG A 1 193 ? 8.277 -17.757 -3.829 1.00 97.69 193 ARG A N 1
ATOM 1515 C CA . ARG A 1 193 ? 7.826 -19.029 -4.408 1.00 97.69 193 ARG A CA 1
ATOM 1516 C C . ARG A 1 193 ? 8.048 -20.193 -3.439 1.00 97.69 193 ARG A C 1
ATOM 1518 O O . ARG A 1 193 ? 7.154 -21.015 -3.269 1.00 97.69 193 ARG A O 1
ATOM 1525 N N . ALA A 1 194 ? 9.217 -20.254 -2.802 1.00 96.94 194 ALA A N 1
ATOM 1526 C CA . ALA A 1 194 ? 9.545 -21.287 -1.818 1.00 96.94 194 ALA A CA 1
ATOM 1527 C C . ALA A 1 194 ? 8.684 -21.189 -0.544 1.00 96.94 194 ALA A C 1
ATOM 1529 O O . ALA A 1 194 ? 8.363 -22.205 0.063 1.00 96.94 194 ALA A O 1
ATOM 1530 N N . GLU A 1 195 ? 8.266 -19.977 -0.174 1.00 95.69 195 GLU A N 1
ATOM 1531 C CA . GLU A 1 195 ? 7.355 -19.695 0.942 1.00 95.69 195 GLU A CA 1
ATOM 1532 C C . GLU A 1 195 ? 5.876 -19.988 0.621 1.00 95.69 195 GLU A C 1
ATOM 1534 O O . GLU A 1 195 ? 5.018 -19.826 1.487 1.00 95.69 195 GLU A O 1
ATOM 1539 N N . GLY A 1 196 ? 5.560 -20.433 -0.600 1.00 94.19 196 GLY A N 1
ATOM 1540 C CA . GLY A 1 196 ? 4.211 -20.852 -0.984 1.00 94.19 196 GLY A CA 1
ATOM 1541 C C . GLY A 1 196 ? 3.311 -19.737 -1.518 1.00 94.19 196 GLY A C 1
ATOM 1542 O O . GLY A 1 196 ? 2.091 -19.923 -1.551 1.00 94.19 196 GLY A O 1
ATOM 1543 N N . LEU A 1 197 ? 3.876 -18.605 -1.960 1.00 97.38 197 LEU A N 1
ATOM 1544 C CA . LEU A 1 197 ? 3.111 -17.619 -2.723 1.00 97.38 197 LEU A CA 1
ATOM 1545 C C . LEU A 1 197 ? 2.577 -18.271 -4.005 1.00 97.38 197 LEU A C 1
ATOM 1547 O O . LEU A 1 197 ? 3.299 -18.978 -4.713 1.00 97.38 197 LEU A O 1
ATOM 1551 N N . ASP A 1 198 ? 1.303 -18.033 -4.300 1.00 95.56 198 ASP A N 1
ATOM 1552 C CA . ASP A 1 198 ? 0.663 -18.622 -5.467 1.00 95.56 198 ASP A CA 1
ATOM 1553 C C . ASP A 1 198 ? 1.199 -18.056 -6.793 1.00 95.56 198 ASP A C 1
ATOM 1555 O O . ASP A 1 198 ? 1.959 -17.088 -6.860 1.00 95.56 198 ASP A O 1
ATOM 1559 N N . THR A 1 199 ? 0.806 -18.701 -7.892 1.00 96.38 199 THR A N 1
ATOM 1560 C CA . THR A 1 199 ? 1.307 -18.340 -9.225 1.00 96.38 199 THR A CA 1
ATOM 1561 C C . THR A 1 199 ? 0.932 -16.911 -9.616 1.00 96.38 199 THR A C 1
ATOM 1563 O O . THR A 1 199 ? 1.694 -16.266 -10.328 1.00 96.38 199 THR A O 1
ATOM 1566 N N . GLU A 1 200 ? -0.221 -16.411 -9.178 1.00 95.56 200 GLU A N 1
ATOM 1567 C CA . GLU A 1 200 ? -0.667 -15.055 -9.492 1.00 95.56 200 GLU A CA 1
ATOM 1568 C C . GLU A 1 200 ? 0.164 -14.014 -8.736 1.00 95.56 200 GLU A C 1
ATOM 1570 O O . GLU A 1 200 ? 0.707 -13.111 -9.365 1.00 95.56 200 GLU A O 1
ATOM 1575 N N . GLY A 1 201 ? 0.388 -14.204 -7.433 1.00 96.19 201 GLY A N 1
ATOM 1576 C CA . GLY A 1 201 ? 1.271 -13.355 -6.637 1.00 96.19 201 GLY A CA 1
ATOM 1577 C C . GLY A 1 201 ? 2.701 -13.341 -7.175 1.00 96.19 201 GLY A C 1
ATOM 1578 O O . GLY A 1 201 ? 3.334 -12.293 -7.222 1.00 96.19 201 GLY A O 1
ATOM 1579 N N . ILE A 1 202 ? 3.213 -14.466 -7.683 1.00 98.38 202 ILE A N 1
ATOM 1580 C CA . ILE A 1 202 ? 4.527 -14.465 -8.338 1.00 98.38 202 ILE A CA 1
ATOM 1581 C C . ILE A 1 202 ? 4.533 -13.621 -9.622 1.00 98.38 202 ILE A C 1
ATOM 1583 O O . ILE A 1 202 ? 5.493 -12.884 -9.851 1.00 98.38 202 ILE A O 1
ATOM 1587 N N . ARG A 1 203 ? 3.460 -13.660 -10.425 1.00 98.19 203 ARG A N 1
ATOM 1588 C CA . ARG A 1 203 ? 3.344 -12.790 -11.608 1.00 98.19 203 ARG A CA 1
ATOM 1589 C C . ARG A 1 203 ? 3.307 -11.312 -11.228 1.00 98.19 203 ARG A C 1
ATOM 1591 O O . ARG A 1 203 ? 3.879 -10.522 -11.970 1.00 98.19 203 ARG A O 1
ATOM 1598 N N . HIS A 1 204 ? 2.688 -10.936 -10.101 1.00 97.62 204 HIS A N 1
ATOM 1599 C CA . HIS A 1 204 ? 2.727 -9.547 -9.624 1.00 97.62 204 HIS A CA 1
ATOM 1600 C C . HIS A 1 204 ? 4.174 -9.085 -9.426 1.00 97.62 204 HIS A C 1
ATOM 1602 O O . HIS A 1 204 ? 4.595 -8.070 -9.980 1.00 97.62 204 HIS A O 1
ATOM 1608 N N . LEU A 1 205 ? 4.963 -9.866 -8.682 1.00 98.62 205 LEU A N 1
ATOM 1609 C CA . LEU A 1 205 ? 6.353 -9.524 -8.387 1.00 98.62 205 LEU A CA 1
ATOM 1610 C C . LEU A 1 205 ? 7.196 -9.440 -9.669 1.00 98.62 205 LEU A C 1
ATOM 1612 O O . LEU A 1 205 ? 7.955 -8.488 -9.850 1.00 98.62 205 LEU A O 1
ATOM 1616 N N . GLU A 1 206 ? 7.040 -10.399 -10.583 1.00 98.69 206 GLU A N 1
ATOM 1617 C CA . GLU A 1 206 ? 7.718 -10.384 -11.885 1.00 98.69 206 GLU A CA 1
ATOM 1618 C C . GLU A 1 206 ? 7.327 -9.153 -12.719 1.00 98.69 206 GLU A C 1
ATOM 1620 O O . GLU A 1 206 ? 8.202 -8.494 -13.280 1.00 98.69 206 GLU A O 1
ATOM 1625 N N . ALA A 1 207 ? 6.043 -8.790 -12.757 1.00 98.31 207 ALA A N 1
ATOM 1626 C CA . ALA A 1 207 ? 5.565 -7.626 -13.498 1.00 98.31 207 ALA A CA 1
ATOM 1627 C C . ALA A 1 207 ? 6.098 -6.305 -12.919 1.00 98.31 207 ALA A C 1
ATOM 1629 O O . ALA A 1 207 ? 6.544 -5.454 -13.684 1.00 98.31 207 ALA A O 1
ATOM 1630 N N . ILE A 1 208 ? 6.139 -6.161 -11.587 1.00 98.12 208 ILE A N 1
ATOM 1631 C CA . ILE A 1 208 ? 6.754 -5.002 -10.913 1.00 98.12 208 ILE A CA 1
ATOM 1632 C C . ILE A 1 208 ? 8.241 -4.891 -11.272 1.00 98.12 208 ILE A C 1
ATOM 1634 O O . ILE A 1 208 ? 8.740 -3.794 -11.521 1.00 98.12 208 ILE A O 1
ATOM 1638 N N . MET A 1 209 ? 8.961 -6.018 -11.307 1.00 98.56 209 MET A N 1
ATOM 1639 C CA . MET A 1 209 ? 10.367 -6.037 -11.715 1.00 98.56 209 MET A CA 1
ATOM 1640 C C . MET A 1 209 ? 10.540 -5.570 -13.159 1.00 98.56 209 MET A C 1
ATOM 1642 O O . MET A 1 209 ? 11.404 -4.738 -13.419 1.00 98.56 209 MET A O 1
ATOM 1646 N N . TYR A 1 210 ? 9.728 -6.074 -14.089 1.00 98.56 210 TYR A N 1
ATOM 1647 C CA . TYR A 1 210 ? 9.825 -5.675 -15.491 1.00 98.56 210 TYR A CA 1
ATOM 1648 C C . TYR A 1 210 ? 9.419 -4.215 -15.723 1.00 98.56 210 TYR A C 1
ATOM 1650 O O . TYR A 1 210 ? 10.092 -3.535 -16.493 1.00 98.56 210 TYR A O 1
ATOM 1658 N N . ASP A 1 211 ? 8.406 -3.690 -15.029 1.00 97.75 211 ASP A N 1
ATOM 1659 C CA . ASP A 1 211 ? 8.072 -2.259 -15.094 1.00 97.75 211 ASP A CA 1
ATOM 1660 C C . ASP A 1 211 ? 9.264 -1.390 -14.662 1.00 97.75 211 ASP A C 1
ATOM 1662 O O . ASP A 1 211 ? 9.636 -0.438 -15.348 1.00 97.75 211 ASP A O 1
ATOM 1666 N N . ASP A 1 212 ? 9.944 -1.767 -13.579 1.00 97.62 212 ASP A N 1
ATOM 1667 C CA . ASP A 1 212 ? 11.125 -1.048 -13.101 1.00 97.62 212 ASP A CA 1
ATOM 1668 C C . ASP A 1 212 ? 12.342 -1.170 -14.037 1.00 97.62 212 ASP A C 1
ATOM 1670 O O . ASP A 1 212 ? 13.041 -0.179 -14.270 1.00 97.62 212 ASP A O 1
ATOM 1674 N N . MET A 1 213 ? 12.563 -2.349 -14.631 1.00 98.31 213 MET A N 1
ATOM 1675 C CA . MET A 1 213 ? 13.585 -2.548 -15.667 1.00 98.31 213 MET A CA 1
ATOM 1676 C C . MET A 1 213 ? 13.328 -1.663 -16.888 1.00 98.31 213 MET A C 1
ATOM 1678 O O . MET A 1 213 ? 14.256 -1.020 -17.383 1.00 98.31 213 MET A O 1
ATOM 1682 N N . GLY A 1 214 ? 12.073 -1.576 -17.337 1.00 97.31 214 GLY A N 1
ATOM 1683 C CA . GLY A 1 214 ? 11.685 -0.696 -18.434 1.00 97.31 214 GLY A CA 1
ATOM 1684 C C . GLY A 1 214 ? 11.872 0.780 -18.090 1.00 97.31 214 GLY A C 1
ATOM 1685 O O . GLY A 1 214 ? 12.409 1.539 -18.896 1.00 97.31 214 GLY A O 1
ATOM 1686 N N . HIS A 1 215 ? 11.522 1.182 -16.865 1.00 95.06 215 HIS A N 1
ATOM 1687 C CA . HIS A 1 215 ? 11.747 2.543 -16.381 1.00 95.06 215 HIS A CA 1
ATOM 1688 C C . HIS A 1 215 ? 13.240 2.896 -16.382 1.00 95.06 215 HIS A C 1
ATOM 1690 O O . HIS A 1 215 ? 13.622 3.932 -16.919 1.00 95.06 215 HIS A O 1
ATOM 1696 N N . SER A 1 216 ? 14.096 2.015 -15.865 1.00 95.88 216 SER A N 1
ATOM 1697 C CA . SER A 1 216 ? 15.545 2.249 -15.851 1.00 95.88 216 SER A CA 1
ATOM 1698 C C . SER A 1 216 ? 16.141 2.332 -17.259 1.00 95.88 216 SER A C 1
ATOM 1700 O O . SER A 1 216 ? 16.985 3.186 -17.519 1.00 95.88 216 SER A O 1
ATOM 1702 N N . ALA A 1 217 ? 15.689 1.483 -18.189 1.00 96.69 217 ALA A N 1
ATOM 1703 C CA . ALA A 1 217 ? 16.106 1.553 -19.590 1.00 96.69 217 ALA A CA 1
ATOM 1704 C C . ALA A 1 217 ? 15.665 2.873 -20.247 1.00 96.69 217 ALA A C 1
ATOM 1706 O O . ALA A 1 217 ? 16.445 3.506 -20.958 1.00 96.69 217 ALA A O 1
ATOM 1707 N N . MET A 1 218 ? 14.451 3.343 -19.941 1.00 94.31 218 MET A N 1
ATOM 1708 C CA . MET A 1 218 ? 13.954 4.639 -20.401 1.00 94.31 218 MET A CA 1
ATOM 1709 C C . MET A 1 218 ? 14.799 5.801 -19.859 1.00 94.31 218 MET A C 1
ATOM 1711 O O . MET A 1 218 ? 15.156 6.688 -20.633 1.00 94.31 218 MET A O 1
ATOM 1715 N N . GLU A 1 219 ? 15.149 5.797 -18.567 1.00 91.88 219 GLU A N 1
ATOM 1716 C CA . GLU A 1 219 ? 16.033 6.813 -17.969 1.00 91.88 219 GLU A CA 1
ATOM 1717 C C . GLU A 1 219 ? 17.440 6.798 -18.589 1.00 91.88 219 GLU A C 1
ATOM 1719 O O . GLU A 1 219 ? 18.057 7.851 -18.737 1.00 91.88 219 GLU A O 1
ATOM 1724 N N . ALA A 1 220 ? 17.924 5.627 -19.014 1.00 95.50 220 ALA A N 1
ATOM 1725 C CA . ALA A 1 220 ? 19.183 5.474 -19.745 1.00 95.50 220 ALA A CA 1
ATOM 1726 C C . ALA A 1 220 ? 19.093 5.865 -21.237 1.00 95.50 220 ALA A C 1
ATOM 1728 O O . ALA A 1 220 ? 20.109 5.874 -21.931 1.00 95.50 220 ALA A O 1
ATOM 1729 N N . GLY A 1 221 ? 17.898 6.181 -21.749 1.00 95.38 221 GLY A N 1
ATOM 1730 C CA . GLY A 1 221 ? 17.662 6.503 -23.158 1.00 95.38 221 GLY A CA 1
ATOM 1731 C C . GLY A 1 221 ? 17.547 5.288 -24.089 1.00 95.38 221 GLY A C 1
ATOM 1732 O O . GLY A 1 221 ? 17.370 5.468 -25.296 1.00 95.38 221 GLY A O 1
ATOM 1733 N N . ASP A 1 222 ? 17.587 4.063 -23.558 1.00 96.56 222 ASP A N 1
ATOM 1734 C CA . ASP A 1 222 ? 17.426 2.827 -24.326 1.00 96.56 222 ASP A CA 1
ATOM 1735 C C . ASP A 1 222 ? 15.940 2.498 -24.518 1.00 96.56 222 ASP A C 1
ATOM 1737 O O . ASP A 1 222 ? 15.316 1.739 -23.772 1.00 96.56 222 ASP A O 1
ATOM 1741 N N . ARG A 1 223 ? 15.350 3.112 -25.547 1.00 93.44 223 ARG A N 1
ATOM 1742 C CA . ARG A 1 223 ? 13.927 2.943 -25.875 1.00 93.44 223 ARG A CA 1
ATOM 1743 C C . ARG A 1 223 ? 13.568 1.511 -26.268 1.00 93.44 223 ARG A C 1
ATOM 1745 O O . ARG A 1 223 ? 12.469 1.063 -25.955 1.00 93.44 223 ARG A O 1
ATOM 1752 N N . ALA A 1 224 ? 14.468 0.803 -26.951 1.00 94.12 224 ALA A N 1
ATOM 1753 C CA . ALA A 1 224 ? 14.199 -0.552 -27.421 1.00 94.12 224 ALA A CA 1
ATOM 1754 C C . ALA A 1 224 ? 14.097 -1.524 -26.240 1.00 94.12 224 ALA A C 1
ATOM 1756 O O . ALA A 1 224 ? 13.146 -2.306 -26.148 1.00 94.12 224 ALA A O 1
ATOM 1757 N N . GLU A 1 225 ? 15.037 -1.428 -25.301 1.00 96.62 225 GLU A N 1
ATOM 1758 C CA . GLU A 1 225 ? 15.027 -2.256 -24.101 1.00 96.62 225 GLU A CA 1
ATOM 1759 C C . GLU A 1 225 ? 13.889 -1.849 -23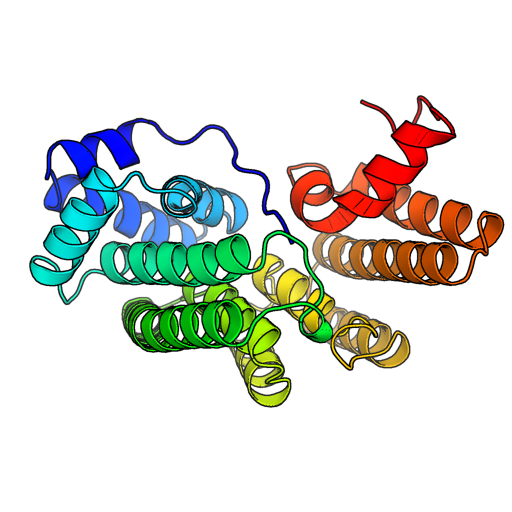.145 1.00 96.62 225 GLU A C 1
ATOM 1761 O O . GLU A 1 225 ? 13.230 -2.719 -22.567 1.00 96.62 225 GLU A O 1
ATOM 1766 N N . ALA A 1 226 ? 13.568 -0.551 -23.047 1.00 96.44 226 ALA A N 1
ATOM 1767 C CA . ALA A 1 226 ? 12.406 -0.073 -22.293 1.00 96.44 226 ALA A CA 1
ATOM 1768 C C . ALA A 1 226 ? 11.094 -0.683 -22.810 1.00 96.44 226 ALA A C 1
ATOM 1770 O O . ALA A 1 226 ? 10.337 -1.280 -22.041 1.00 96.44 226 ALA A O 1
ATOM 1771 N N . TYR A 1 227 ? 10.859 -0.601 -24.124 1.00 94.56 227 TYR A N 1
ATOM 1772 C CA . TYR A 1 227 ? 9.677 -1.165 -24.776 1.00 94.56 227 TYR A CA 1
ATOM 1773 C C . TYR A 1 227 ? 9.532 -2.669 -24.511 1.00 94.56 227 TYR A C 1
ATOM 1775 O O . TYR A 1 227 ? 8.454 -3.146 -24.144 1.00 94.56 227 TYR A O 1
ATOM 1783 N N . LYS A 1 228 ? 10.630 -3.421 -24.646 1.00 96.12 228 LYS A N 1
ATOM 1784 C CA . LYS A 1 228 ? 10.673 -4.860 -24.367 1.00 96.12 228 LYS A CA 1
ATOM 1785 C C . LYS A 1 228 ? 10.217 -5.173 -22.941 1.00 96.12 228 LYS A C 1
ATOM 1787 O O . LYS A 1 228 ? 9.329 -6.006 -22.767 1.00 96.12 228 LYS A O 1
ATOM 1792 N N . TYR A 1 229 ? 10.779 -4.511 -21.930 1.00 98.19 229 TYR A N 1
ATOM 1793 C CA . TYR A 1 229 ? 10.424 -4.793 -20.537 1.00 98.19 229 TYR A CA 1
ATOM 1794 C C . TYR A 1 229 ? 9.001 -4.360 -20.179 1.00 98.19 229 TYR A C 1
ATOM 1796 O O . TYR A 1 229 ? 8.281 -5.126 -19.537 1.00 98.19 229 TYR A O 1
ATOM 1804 N N . PHE A 1 230 ? 8.543 -3.203 -20.657 1.00 96.38 230 PHE A N 1
ATOM 1805 C CA . PHE A 1 230 ? 7.161 -2.774 -20.431 1.00 96.38 230 PHE A CA 1
ATOM 1806 C C . PHE A 1 230 ? 6.143 -3.749 -21.034 1.00 96.38 230 PHE A C 1
ATOM 1808 O O . PHE A 1 230 ? 5.129 -4.052 -20.405 1.00 96.38 230 PHE A O 1
ATOM 1815 N N . ARG A 1 231 ? 6.427 -4.336 -22.204 1.00 95.56 231 ARG A N 1
ATOM 1816 C CA . ARG A 1 231 ? 5.578 -5.401 -22.761 1.00 95.56 231 ARG A CA 1
ATOM 1817 C C . ARG A 1 231 ? 5.557 -6.657 -21.907 1.00 95.56 231 ARG A C 1
ATOM 1819 O O . ARG A 1 231 ? 4.488 -7.230 -21.723 1.00 95.56 231 ARG A O 1
ATOM 1826 N N . MET A 1 232 ? 6.703 -7.070 -21.368 1.00 97.25 232 MET A N 1
ATOM 1827 C CA . MET A 1 232 ? 6.765 -8.217 -20.458 1.00 97.25 232 MET A CA 1
ATOM 1828 C C . MET A 1 232 ? 5.912 -7.981 -19.204 1.00 97.25 232 MET A C 1
ATOM 1830 O O . MET A 1 232 ? 5.184 -8.883 -18.790 1.00 97.25 232 MET A O 1
ATOM 1834 N N . ALA A 1 233 ? 5.935 -6.768 -18.642 1.00 97.25 233 ALA A N 1
ATOM 1835 C CA . ALA A 1 233 ? 5.080 -6.395 -17.516 1.00 97.25 233 ALA A CA 1
ATOM 1836 C C . ALA A 1 233 ? 3.581 -6.453 -17.877 1.00 97.25 233 ALA A C 1
ATOM 1838 O O . ALA A 1 233 ? 2.792 -7.070 -17.159 1.00 97.25 233 ALA A O 1
ATOM 1839 N N . LEU A 1 234 ? 3.185 -5.878 -19.018 1.00 95.12 234 LEU A N 1
ATOM 1840 C CA . LEU A 1 234 ? 1.780 -5.835 -19.451 1.00 95.12 234 LEU A CA 1
ATOM 1841 C C . LEU A 1 234 ? 1.237 -7.200 -19.916 1.00 95.12 234 LEU A C 1
ATOM 1843 O O . LEU A 1 234 ? 0.046 -7.476 -19.764 1.00 95.12 234 LEU A O 1
ATOM 1847 N N . ASP A 1 235 ? 2.087 -8.081 -20.450 1.00 95.38 235 ASP A N 1
ATOM 1848 C CA . ASP A 1 235 ? 1.711 -9.461 -20.786 1.00 95.38 235 ASP A CA 1
ATOM 1849 C C . ASP A 1 235 ? 1.420 -10.305 -19.531 1.00 95.38 235 ASP A C 1
ATOM 1851 O O . ASP A 1 235 ? 0.556 -11.188 -19.570 1.00 95.38 235 ASP A O 1
ATOM 1855 N N . LEU A 1 236 ? 2.113 -10.037 -18.417 1.00 96.31 236 LEU A N 1
ATOM 1856 C CA . LEU A 1 236 ? 1.816 -10.653 -17.120 1.00 96.31 236 LEU A CA 1
ATOM 1857 C C . LEU A 1 236 ? 0.515 -10.106 -16.529 1.00 96.31 236 LEU A C 1
ATOM 1859 O O . LEU A 1 236 ? -0.328 -10.892 -16.095 1.00 96.31 236 LEU A O 1
ATOM 1863 N N . ASP A 1 237 ? 0.321 -8.788 -16.574 1.00 93.88 237 ASP A N 1
ATOM 1864 C CA . ASP A 1 237 ? -0.894 -8.121 -16.097 1.00 93.88 237 ASP A CA 1
ATOM 1865 C C . ASP A 1 237 ? -2.173 -8.616 -16.783 1.00 93.88 237 ASP A C 1
ATOM 1867 O O . ASP A 1 237 ? -3.183 -8.830 -16.115 1.00 93.88 237 ASP A O 1
ATOM 1871 N N . ALA A 1 238 ? -2.122 -8.926 -18.082 1.00 90.62 238 ALA A N 1
ATOM 1872 C CA . ALA A 1 238 ? -3.254 -9.518 -18.801 1.00 90.62 238 ALA A CA 1
ATOM 1873 C C . ALA A 1 238 ? -3.755 -10.847 -18.189 1.00 90.62 238 ALA A C 1
ATOM 1875 O O . ALA A 1 238 ? -4.872 -11.276 -18.479 1.00 90.62 238 ALA A O 1
ATOM 1876 N N . ARG A 1 239 ? -2.938 -11.507 -17.355 1.00 91.25 239 ARG A N 1
ATOM 1877 C CA . ARG A 1 239 ? -3.267 -12.744 -16.623 1.00 91.25 239 ARG A CA 1
ATOM 1878 C C . ARG A 1 239 ? -3.568 -12.520 -15.139 1.00 91.25 239 ARG A C 1
ATOM 1880 O O . ARG A 1 239 ? -3.857 -13.497 -14.450 1.00 91.25 239 ARG A O 1
ATOM 1887 N N . ILE A 1 240 ? -3.411 -11.290 -14.657 1.00 91.00 240 ILE A N 1
ATOM 1888 C CA . ILE A 1 240 ? -3.683 -10.859 -13.283 1.00 91.00 240 ILE A CA 1
ATOM 1889 C C . ILE A 1 240 ? -5.047 -10.153 -13.255 1.00 91.00 240 ILE A C 1
ATOM 1891 O O . ILE A 1 240 ? -5.972 -10.606 -12.589 1.00 91.00 240 ILE A O 1
ATOM 1895 N N . GLY A 1 241 ? -5.204 -9.087 -14.047 1.00 85.00 241 GLY A N 1
ATOM 1896 C CA . GLY A 1 241 ? -6.401 -8.248 -14.054 1.00 85.00 241 GLY A CA 1
ATOM 1897 C C . GLY A 1 241 ? -6.551 -7.389 -12.789 1.00 85.00 241 GLY A C 1
ATOM 1898 O O . GLY A 1 241 ? -5.587 -7.060 -12.101 1.00 85.00 241 GLY A O 1
ATOM 1899 N N . GLY A 1 242 ? -7.783 -6.989 -12.468 1.00 84.81 242 GLY A N 1
ATOM 1900 C CA . GLY A 1 242 ? -8.055 -6.210 -11.255 1.00 84.81 242 GLY A CA 1
ATOM 1901 C C . GLY A 1 242 ? -7.556 -4.761 -11.334 1.00 84.81 242 GLY A C 1
ATOM 1902 O O . GLY A 1 242 ? -7.828 -4.085 -12.317 1.00 84.81 242 GLY A O 1
ATOM 1903 N N . SER A 1 243 ? -6.952 -4.244 -10.252 1.00 85.19 243 SER A N 1
ATOM 1904 C CA . SER A 1 243 ? -6.349 -2.887 -10.193 1.00 85.19 243 SER A CA 1
ATOM 1905 C C . SER A 1 243 ? -4.835 -2.885 -10.365 1.00 85.19 243 SER A C 1
ATOM 1907 O O . SER A 1 243 ? -4.177 -1.874 -10.108 1.00 85.19 243 SER A O 1
ATOM 1909 N N . PHE A 1 244 ? -4.254 -4.052 -10.638 1.00 91.12 244 PHE A N 1
ATOM 1910 C CA . PHE A 1 244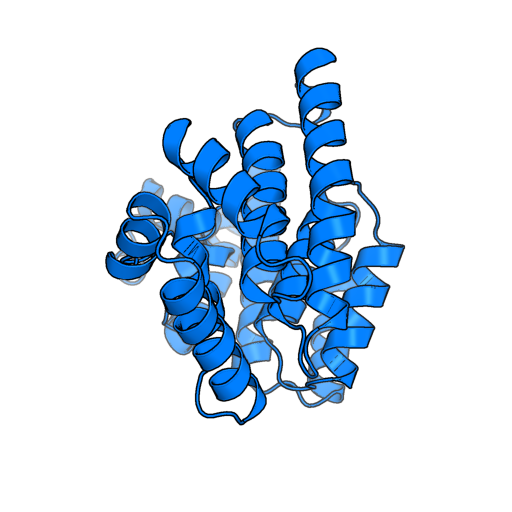 ? -2.821 -4.242 -10.486 1.00 91.12 244 PHE A CA 1
ATOM 1911 C C . PHE A 1 244 ? -2.035 -3.304 -11.410 1.00 91.12 244 PHE A C 1
ATOM 1913 O O . PHE A 1 244 ? -1.110 -2.622 -10.957 1.00 91.12 244 PHE A O 1
ATOM 1920 N N . ARG A 1 245 ? -2.471 -3.187 -12.670 1.00 91.31 245 ARG A N 1
ATOM 1921 C CA . ARG A 1 245 ? -1.900 -2.259 -13.646 1.00 91.31 245 ARG A CA 1
ATOM 1922 C C . ARG A 1 245 ? -1.862 -0.820 -13.145 1.00 91.31 245 ARG A C 1
ATOM 1924 O O . ARG A 1 245 ? -0.819 -0.178 -13.241 1.00 91.31 245 ARG A O 1
ATOM 1931 N N . GLU A 1 246 ? -2.974 -0.301 -12.634 1.00 87.94 246 GLU A N 1
ATOM 1932 C CA . GLU A 1 246 ? -3.058 1.095 -12.205 1.00 87.94 246 GLU A CA 1
ATOM 1933 C C . GLU A 1 246 ? -2.241 1.363 -10.938 1.00 87.94 246 GLU A C 1
ATOM 1935 O O . GLU A 1 246 ? -1.754 2.475 -10.749 1.00 87.94 246 GLU A O 1
ATOM 1940 N N . ASP A 1 247 ? -2.081 0.358 -10.078 1.00 88.00 247 ASP A N 1
ATOM 1941 C CA . ASP A 1 247 ? -1.365 0.499 -8.810 1.00 88.00 247 ASP A CA 1
ATOM 1942 C C . ASP A 1 247 ? 0.160 0.363 -8.964 1.00 88.00 247 ASP A C 1
ATOM 1944 O O . ASP A 1 247 ? 0.915 1.016 -8.236 1.00 88.00 247 ASP A O 1
ATOM 1948 N N . TYR A 1 248 ? 0.620 -0.484 -9.892 1.00 92.62 248 TYR A N 1
ATOM 1949 C CA . TYR A 1 248 ? 2.025 -0.899 -9.965 1.00 92.62 248 TYR A CA 1
ATOM 1950 C C . TYR A 1 248 ? 2.679 -0.770 -11.343 1.00 92.62 248 TYR A C 1
ATOM 1952 O O . TYR A 1 248 ? 3.903 -0.695 -11.390 1.00 92.62 248 TYR A O 1
ATOM 1960 N N . LEU A 1 249 ? 1.917 -0.703 -12.441 1.00 93.94 249 LEU A N 1
ATOM 1961 C CA . LEU A 1 249 ? 2.456 -0.683 -13.813 1.00 93.94 249 LEU A CA 1
ATOM 1962 C C . LEU A 1 249 ? 2.166 0.629 -14.553 1.00 93.94 249 LEU A C 1
ATOM 1964 O O . LEU A 1 249 ? 2.021 0.658 -15.779 1.00 93.94 249 LEU A O 1
ATOM 1968 N N . MET A 1 250 ? 2.047 1.734 -13.813 1.00 89.00 250 MET A N 1
ATOM 1969 C CA . MET A 1 250 ? 1.718 3.038 -14.393 1.00 89.00 250 MET A CA 1
ATOM 1970 C C . MET A 1 250 ? 2.722 3.480 -15.457 1.00 89.00 250 MET A C 1
ATOM 1972 O O . MET A 1 250 ? 2.309 4.062 -16.459 1.00 89.00 250 MET A O 1
ATOM 1976 N N . THR A 1 251 ? 4.016 3.207 -15.262 1.00 91.00 251 THR A N 1
ATOM 1977 C CA . THR A 1 251 ? 5.056 3.605 -16.215 1.00 91.00 251 THR A CA 1
ATOM 1978 C C . THR A 1 251 ? 4.940 2.798 -17.504 1.00 91.00 251 THR A C 1
ATOM 1980 O O . THR A 1 251 ? 4.870 3.399 -18.575 1.00 91.00 251 THR A O 1
ATOM 1983 N N . SER A 1 252 ? 4.815 1.468 -17.413 1.00 92.88 252 SER A N 1
ATOM 1984 C CA . SER A 1 252 ? 4.564 0.603 -18.574 1.00 92.88 252 SER A CA 1
ATOM 1985 C C . SER A 1 252 ? 3.318 1.037 -19.343 1.00 92.88 252 SER A C 1
ATOM 1987 O O . SER A 1 252 ? 3.357 1.179 -20.565 1.00 92.88 252 SER A O 1
ATOM 1989 N N . ASN A 1 253 ? 2.215 1.284 -18.627 1.00 90.88 253 ASN A N 1
ATOM 1990 C CA . ASN A 1 253 ? 0.946 1.684 -19.226 1.00 90.88 253 ASN A CA 1
ATOM 1991 C C . ASN A 1 253 ? 1.058 3.043 -19.935 1.00 90.88 253 ASN A C 1
ATOM 1993 O O . ASN A 1 253 ? 0.670 3.173 -21.095 1.00 90.88 253 ASN A O 1
ATOM 1997 N N . ALA A 1 254 ? 1.632 4.047 -19.265 1.00 90.19 254 ALA A N 1
ATOM 1998 C CA . ALA A 1 254 ? 1.813 5.380 -19.830 1.00 90.19 254 ALA A CA 1
ATOM 1999 C C . ALA A 1 254 ? 2.755 5.373 -21.041 1.00 90.19 254 ALA A C 1
ATOM 2001 O O . ALA A 1 254 ? 2.487 6.056 -22.027 1.00 90.19 254 ALA A O 1
ATOM 2002 N N . TYR A 1 255 ? 3.833 4.588 -20.992 1.00 90.44 255 TYR A N 1
ATOM 2003 C CA . TYR A 1 255 ? 4.798 4.503 -22.082 1.00 90.44 255 TYR A CA 1
ATOM 2004 C C . TYR A 1 255 ? 4.185 3.857 -23.329 1.00 90.44 255 TYR A C 1
ATOM 2006 O O . TYR A 1 255 ? 4.154 4.474 -24.394 1.00 90.44 255 TYR A O 1
ATOM 2014 N N . ILE A 1 256 ? 3.637 2.645 -23.190 1.00 90.25 256 ILE A N 1
ATOM 2015 C CA . ILE A 1 256 ? 3.104 1.872 -24.320 1.00 90.25 256 ILE A CA 1
ATOM 2016 C C . ILE A 1 256 ? 1.887 2.567 -24.940 1.00 90.25 256 ILE A C 1
ATOM 2018 O O . ILE A 1 256 ? 1.781 2.651 -26.165 1.00 90.25 256 ILE A O 1
ATOM 2022 N N . CYS A 1 257 ? 0.994 3.127 -24.120 1.00 86.12 257 CYS A N 1
ATOM 2023 C CA . CYS A 1 257 ? -0.210 3.784 -24.627 1.00 86.12 257 CYS A CA 1
ATOM 2024 C C . CYS A 1 257 ? -0.010 5.236 -25.045 1.00 86.12 257 CYS A C 1
ATOM 2026 O O . CYS A 1 257 ? -0.758 5.730 -25.889 1.00 86.12 257 CYS A O 1
ATOM 2028 N N . GLY A 1 258 ? 1.012 5.904 -24.513 1.00 81.00 258 GLY A N 1
ATOM 2029 C CA . GLY A 1 258 ? 1.387 7.249 -24.929 1.00 81.00 258 GLY A CA 1
ATOM 2030 C C . GLY A 1 258 ? 2.155 7.281 -26.251 1.00 81.00 258 GLY A C 1
ATOM 2031 O O . GLY A 1 258 ? 1.914 8.183 -27.052 1.00 81.00 258 GLY A O 1
ATOM 2032 N N . GLN A 1 259 ? 3.062 6.324 -26.488 1.00 71.38 259 GLN A N 1
ATOM 2033 C CA . GLN A 1 259 ? 3.982 6.365 -27.635 1.00 71.38 259 GLN A CA 1
ATOM 2034 C C . GLN A 1 259 ? 3.572 5.446 -28.790 1.00 71.38 259 GLN A C 1
ATOM 2036 O O . GLN A 1 259 ? 3.493 5.913 -29.923 1.00 71.38 259 GLN A O 1
ATOM 2041 N N . ASP A 1 260 ? 3.269 4.176 -28.514 1.00 63.81 260 ASP A N 1
ATOM 2042 C CA . ASP A 1 260 ? 3.121 3.161 -29.570 1.00 63.81 260 ASP A CA 1
ATOM 2043 C C . ASP A 1 260 ? 1.668 2.789 -29.884 1.00 63.81 260 ASP A C 1
ATOM 2045 O O . ASP A 1 260 ? 1.403 2.178 -30.918 1.00 63.81 260 ASP A O 1
ATOM 2049 N N . ARG A 1 261 ? 0.715 3.166 -29.016 1.00 67.38 261 ARG A N 1
ATOM 2050 C CA . ARG A 1 261 ? -0.726 2.870 -29.160 1.00 67.38 261 ARG A CA 1
ATOM 2051 C C . ARG A 1 261 ? -1.000 1.415 -29.564 1.00 67.38 261 ARG A C 1
ATOM 2053 O O . ARG A 1 261 ? -1.909 1.151 -30.352 1.00 67.38 261 ARG A O 1
ATOM 2060 N N . ASP A 1 262 ? -0.226 0.466 -29.035 1.00 77.69 262 ASP A N 1
ATOM 2061 C CA . ASP A 1 262 ? -0.478 -0.953 -29.274 1.00 77.69 262 ASP A CA 1
ATOM 2062 C C . ASP A 1 262 ? -1.838 -1.306 -28.649 1.00 77.69 262 ASP A C 1
ATOM 2064 O O . ASP A 1 262 ? -1.983 -1.438 -27.429 1.00 77.69 262 ASP A O 1
ATOM 2068 N N . ALA A 1 263 ? -2.856 -1.415 -29.508 1.00 79.38 263 ALA A N 1
ATOM 2069 C CA . ALA A 1 263 ? -4.252 -1.614 -29.128 1.00 79.38 263 ALA A CA 1
ATOM 2070 C C . ALA A 1 263 ? -4.466 -2.889 -28.299 1.00 79.38 263 ALA A C 1
ATOM 2072 O O . ALA A 1 263 ? -5.473 -3.015 -27.603 1.00 79.38 263 ALA A O 1
ATOM 2073 N N . LYS A 1 264 ? -3.509 -3.830 -28.322 1.00 84.25 264 LYS A N 1
ATOM 2074 C CA . LYS A 1 264 ? -3.521 -4.993 -27.433 1.00 84.25 264 LYS A CA 1
ATOM 2075 C C . LYS A 1 264 ? -3.507 -4.576 -25.960 1.00 84.25 264 LYS A C 1
ATOM 2077 O O . LYS A 1 264 ? -4.171 -5.216 -25.141 1.00 84.25 264 LYS A O 1
ATOM 2082 N N . TYR A 1 265 ? -2.741 -3.540 -25.627 1.00 82.38 265 TYR A N 1
ATOM 2083 C CA . TYR A 1 265 ? -2.468 -3.134 -24.253 1.00 82.38 265 TYR A CA 1
ATOM 2084 C C . TYR A 1 265 ? -3.275 -1.913 -23.812 1.00 82.38 265 TYR A C 1
ATOM 2086 O O . TYR A 1 265 ? -3.523 -1.774 -22.618 1.00 82.38 265 TYR A O 1
ATOM 2094 N N . CYS A 1 266 ? -3.718 -1.072 -24.744 1.00 80.81 266 CYS A N 1
ATOM 2095 C CA . CYS A 1 266 ? -4.377 0.195 -24.436 1.00 80.81 266 CYS A CA 1
ATOM 2096 C C . CYS A 1 266 ? -5.894 0.041 -24.422 1.00 80.81 266 CYS A C 1
ATOM 2098 O O . CYS A 1 266 ? -6.524 -0.056 -25.474 1.00 80.81 266 CYS A O 1
ATOM 2100 N N . ARG A 1 267 ? -6.451 -0.025 -23.212 1.00 66.69 267 ARG A N 1
ATOM 2101 C CA . ARG A 1 267 ? -7.882 -0.141 -22.928 1.00 66.69 267 ARG A CA 1
ATOM 2102 C C . ARG A 1 267 ? -8.307 0.960 -21.975 1.00 66.69 267 ARG A C 1
ATOM 2104 O O . ARG A 1 267 ? -7.476 1.302 -21.105 1.00 66.69 267 ARG A O 1
#

Secondary structure (DSSP, 8-state):
---------HHHHHHHHTT-HHHHHHHHHHHHHHHHTTSS-HHHHHHHTGGGGS--HHHHHHHHHHHHH-TT-HHHHHHHHHHHHHHHHHTTTT--GGGS-HHHHHHHHHHHHHHHHHHHHHHHTSS--HHHHHHHHHHHHHHT-HHHHHHHHHHHHHH-TT--HHHHHHHHHTSGGGT--HHHHHHHHHHHHHTT--HHHHHHHHHHHHHHHHHHHHHTT-HHHHHHHHHHHHHHHTTT-TTHHHHH-HHHHHHIIIII--TTT--

Radius of gyration: 18.72 Å; chains: 1; bounding box: 41×44×51 Å

InterPro domains:
  IPR011990 Tetratricopeptide-like helical domain superfamily [G3DSA:1.25.40.10] (54-246)
  IPR011990 Tetratricopeptide-like helical domain superfamily [SSF48452] (112-237)
  IPR019734 Tetratricopeptide repeat [PS50005] (207-240)

Organism: NCBI:txid190721